Protein AF-0000000074543497 (afdb_homodimer)

Organism: Cytophaga hutchinsonii (strain ATCC 33406 / DSM 1761 / CIP 103989 / NBRC 15051 / NCIMB 9469 / D465) (NCBI:txid269798)

Secondary structure (DSSP, 8-state):
--SHHHHHHHHHHHTT--HHHHHHHHT--HHHHHHHHSTT-PPPPHHHHHHHHHH-TTB-HHHHHHS-S-SB----S---------------HHHHHHHHHHHHHHHHHHHHHHHHHHHHTT-/--SHHHHHHHHHHHTT--HHHHHHHHT--HHHHHHHHSTT-PPPPHHHHHHHHHH-TTB-HHHHHHS-S-SB----S---------------HHHHHHHHHHHHHHHHHHHHHHHHHHHHHH-

Solvent-accessible surface area (backbone atoms only — not comparable to full-atom values): 13869 Å² total; per-residue (Å²): 108,92,43,56,41,49,46,51,42,48,52,35,52,73,67,72,43,52,52,55,59,49,16,56,73,55,69,45,61,43,66,58,44,36,26,25,60,34,89,78,55,43,81,61,50,51,66,57,55,28,33,48,42,66,70,38,70,45,46,21,41,47,16,59,56,65,56,48,78,56,65,53,47,79,64,73,72,75,63,73,80,72,73,66,74,70,74,74,74,66,78,49,71,61,57,54,49,48,48,50,50,46,52,52,47,49,51,49,49,53,52,49,49,52,51,48,55,58,52,57,67,70,100,108,93,43,58,42,51,46,52,44,47,51,35,53,75,68,71,43,50,52,53,61,48,16,58,74,54,70,44,62,43,65,57,43,37,27,24,61,34,89,76,53,42,78,60,49,50,67,57,54,29,34,48,43,67,70,38,70,46,45,22,40,47,17,59,58,66,55,48,79,56,65,53,46,79,62,74,72,75,64,73,80,72,74,66,74,70,74,75,74,66,78,50,70,62,57,54,50,48,48,48,49,47,50,51,49,49,52,49,49,53,52,49,48,53,53,48,56,57,53,58,67,73,100

Structure (mmCIF, N/CA/C/O backbone):
data_AF-0000000074543497-model_v1
#
loop_
_entity.id
_entity.type
_entity.pdbx_description
1 polymer 'HTH cro/C1-type domain-containing protein'
#
loop_
_atom_site.group_PDB
_atom_site.id
_atom_site.type_symbol
_atom_site.label_atom_id
_atom_site.label_alt_id
_atom_site.label_comp_id
_atom_site.label_asym_id
_atom_site.label_entity_id
_atom_site.label_seq_id
_atom_site.pdbx_PDB_ins_code
_atom_site.Cartn_x
_atom_site.Cartn_y
_atom_site.Cartn_z
_atom_site.occupancy
_atom_site.B_iso_or_equiv
_atom_site.auth_seq_id
_atom_site.auth_comp_id
_atom_site.auth_asym_id
_atom_site.auth_atom_id
_atom_site.pdbx_PDB_model_num
ATOM 1 N N . MET A 1 1 ? -5.434 13.617 -8.906 1 72.44 1 MET A N 1
ATOM 2 C CA . MET A 1 1 ? -4.27 13.156 -8.156 1 72.44 1 MET A CA 1
ATOM 3 C C . MET A 1 1 ? -3.66 11.922 -8.805 1 72.44 1 MET A C 1
ATOM 5 O O . MET A 1 1 ? -4.191 10.812 -8.672 1 72.44 1 MET A O 1
ATOM 9 N N . LYS A 1 2 ? -2.541 12.227 -9.531 1 88 2 LYS A N 1
ATOM 10 C CA . LYS A 1 2 ? -2.006 11.172 -10.391 1 88 2 LYS A CA 1
ATOM 11 C C . LYS A 1 2 ? -1.094 10.234 -9.602 1 88 2 LYS A C 1
ATOM 13 O O . LYS A 1 2 ? -1.086 9.023 -9.844 1 88 2 LYS A O 1
ATOM 18 N N . SER A 1 3 ? -0.441 10.844 -8.578 1 96.94 3 SER A N 1
ATOM 19 C CA . SER A 1 3 ? 0.524 10.008 -7.867 1 96.94 3 SER A CA 1
ATOM 20 C C . SER A 1 3 ? 0.082 9.758 -6.43 1 96.94 3 SER A C 1
ATOM 22 O O . SER A 1 3 ? -0.729 10.508 -5.883 1 96.94 3 SER A O 1
ATOM 24 N N . VAL A 1 4 ? 0.632 8.734 -5.863 1 98.5 4 VAL A N 1
ATOM 25 C CA . VAL A 1 4 ? 0.334 8.445 -4.465 1 98.5 4 VAL A CA 1
ATOM 26 C C . VAL A 1 4 ? 0.832 9.586 -3.58 1 98.5 4 VAL A C 1
ATOM 28 O O . VAL A 1 4 ? 0.212 9.898 -2.562 1 98.5 4 VAL A O 1
ATOM 31 N N . ASN A 1 5 ? 1.938 10.211 -3.916 1 98.44 5 ASN A N 1
ATOM 32 C CA . ASN A 1 5 ? 2.445 11.359 -3.172 1 98.44 5 ASN A CA 1
ATOM 33 C C . ASN A 1 5 ? 1.422 12.492 -3.117 1 98.44 5 ASN A C 1
ATOM 35 O O . ASN A 1 5 ? 1.191 13.078 -2.057 1 98.44 5 ASN A O 1
ATOM 39 N N . GLU A 1 6 ? 0.838 12.734 -4.246 1 97.94 6 GLU A N 1
ATOM 40 C CA . GLU A 1 6 ? -0.182 13.773 -4.32 1 97.94 6 GLU A CA 1
ATOM 41 C C . GLU A 1 6 ? -1.404 13.414 -3.484 1 97.94 6 GLU A C 1
ATOM 43 O O . GLU A 1 6 ? -2.018 14.281 -2.859 1 97.94 6 GLU A O 1
ATOM 48 N N . ARG A 1 7 ? -1.783 12.125 -3.484 1 98.5 7 ARG A N 1
ATOM 49 C CA . ARG A 1 7 ? -2.949 11.688 -2.723 1 98.5 7 ARG A CA 1
ATOM 50 C C . ARG A 1 7 ? -2.699 11.805 -1.224 1 98.5 7 ARG A C 1
ATOM 52 O O . ARG A 1 7 ? -3.598 12.18 -0.468 1 98.5 7 ARG A O 1
ATOM 59 N N . ILE A 1 8 ? -1.451 11.539 -0.822 1 98.69 8 ILE A N 1
ATOM 60 C CA . ILE A 1 8 ? -1.104 11.68 0.589 1 98.69 8 ILE A CA 1
ATOM 61 C C . ILE A 1 8 ? -1.091 13.156 0.976 1 98.69 8 ILE A C 1
ATOM 63 O O . ILE A 1 8 ? -1.593 13.531 2.037 1 98.69 8 ILE A O 1
ATOM 67 N N . LYS A 1 9 ? -0.567 13.945 0.114 1 98.25 9 LYS A N 1
ATOM 68 C CA . LYS A 1 9 ? -0.577 15.383 0.372 1 98.25 9 LYS A CA 1
ATOM 69 C C . LYS A 1 9 ? -2.004 15.906 0.49 1 98.25 9 LYS A C 1
ATOM 71 O O . LYS A 1 9 ? -2.305 16.703 1.381 1 98.25 9 LYS A O 1
ATOM 76 N N . PHE A 1 10 ? -2.828 15.453 -0.391 1 98.06 10 PHE A N 1
ATOM 77 C CA . PHE A 1 10 ? -4.238 15.82 -0.38 1 98.06 10 PHE A CA 1
ATOM 78 C C . PHE A 1 10 ? -4.887 15.453 0.949 1 98.06 10 PHE A C 1
ATOM 80 O O . PHE A 1 10 ? -5.605 16.266 1.542 1 98.06 10 PHE A O 1
ATOM 87 N N . LEU A 1 11 ? -4.676 14.25 1.414 1 97.81 11 LEU A N 1
ATOM 88 C CA . LEU A 1 11 ? -5.219 13.766 2.682 1 97.81 11 LEU A CA 1
A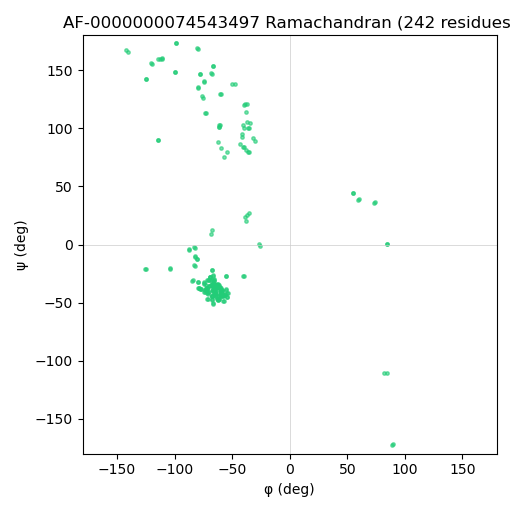TOM 89 C C . LEU A 1 11 ? -4.793 14.672 3.832 1 97.81 11 LEU A C 1
ATOM 91 O O . LEU A 1 11 ? -5.609 15.031 4.684 1 97.81 11 LEU A O 1
ATOM 95 N N . ILE A 1 12 ? -3.551 15.062 3.83 1 98.38 12 ILE A N 1
ATOM 96 C CA . ILE A 1 12 ? -2.99 15.891 4.887 1 98.38 12 ILE A CA 1
ATOM 97 C C . ILE A 1 12 ? -3.684 17.25 4.895 1 98.38 12 ILE A C 1
ATOM 99 O O . ILE A 1 12 ? -4.086 17.75 5.953 1 98.38 12 ILE A O 1
ATOM 103 N N . GLU A 1 13 ? -3.83 17.766 3.73 1 97.62 13 GLU A N 1
ATOM 104 C CA . GLU A 1 13 ? -4.484 19.062 3.588 1 97.62 13 GLU A CA 1
ATOM 105 C C . GLU A 1 13 ? -5.953 18.984 3.998 1 97.62 13 GLU A C 1
ATOM 107 O O . GLU A 1 13 ? -6.457 19.875 4.68 1 97.62 13 GLU A O 1
ATOM 112 N N . GLU A 1 14 ? -6.609 17.938 3.609 1 96.19 14 GLU A N 1
ATOM 113 C CA . GLU A 1 14 ? -8.016 17.734 3.939 1 96.19 14 GLU A CA 1
ATOM 114 C C . GLU A 1 14 ? -8.219 17.625 5.445 1 96.19 14 GLU A C 1
ATOM 116 O O . GLU A 1 14 ? -9.258 18.047 5.973 1 96.19 14 GLU A O 1
ATOM 121 N N . LEU A 1 15 ? -7.258 17.062 6.055 1 96.31 15 LEU A N 1
ATOM 122 C CA . LEU A 1 15 ? -7.32 16.875 7.5 1 96.31 15 LEU A CA 1
ATOM 123 C C . LEU A 1 15 ? -6.875 18.125 8.234 1 96.31 15 LEU A C 1
ATOM 125 O O . LEU A 1 15 ? -6.867 18.172 9.469 1 96.31 15 LEU A O 1
ATOM 129 N N . ASN A 1 16 ? -6.473 19.125 7.484 1 97.44 16 ASN A N 1
ATOM 130 C CA . ASN A 1 16 ? -5.988 20.406 8.016 1 97.44 16 ASN A CA 1
ATOM 131 C C . ASN A 1 16 ? -4.766 20.203 8.906 1 97.44 16 ASN A C 1
ATOM 133 O O . ASN A 1 16 ? -4.684 20.797 9.984 1 97.44 16 ASN A O 1
ATOM 137 N N . LEU A 1 17 ? -3.912 19.328 8.539 1 98 17 LEU A N 1
ATOM 138 C CA . LEU A 1 17 ? -2.656 19.047 9.219 1 98 17 LEU A CA 1
ATOM 139 C C . LEU A 1 17 ? -1.464 19.5 8.383 1 98 17 LEU A C 1
ATOM 141 O O . LEU A 1 17 ? -1.61 19.766 7.188 1 98 17 LEU A O 1
ATOM 145 N N . ASN A 1 18 ? -0.421 19.656 9.047 1 97.31 18 ASN A N 1
ATOM 146 C CA . ASN A 1 18 ? 0.846 19.734 8.328 1 97.31 18 ASN A CA 1
ATOM 147 C C . ASN A 1 18 ? 1.588 18.406 8.344 1 97.31 18 ASN A C 1
ATOM 149 O O . ASN A 1 18 ? 1.148 17.453 8.992 1 97.31 18 ASN A O 1
ATOM 153 N N . SER A 1 19 ? 2.686 18.328 7.613 1 97.69 19 SER A N 1
ATOM 154 C CA . SER A 1 19 ? 3.416 17.078 7.457 1 97.69 19 SER A CA 1
ATOM 155 C C . SER A 1 19 ? 3.879 16.531 8.805 1 97.69 19 SER A C 1
ATOM 157 O O . SER A 1 19 ? 3.816 15.32 9.047 1 97.69 19 SER A O 1
ATOM 159 N N . ARG A 1 20 ? 4.305 17.391 9.656 1 97.88 20 ARG A N 1
ATOM 160 C CA . ARG A 1 20 ? 4.801 16.984 10.961 1 97.88 20 ARG A CA 1
ATOM 161 C C . ARG A 1 20 ? 3.678 16.406 11.82 1 97.88 20 ARG A C 1
ATOM 163 O O . ARG A 1 20 ? 3.826 15.328 12.398 1 97.88 20 ARG A O 1
ATOM 170 N N . ALA A 1 21 ? 2.576 17.109 11.93 1 98.56 21 ALA A N 1
ATOM 171 C CA . ALA A 1 21 ? 1.428 16.656 12.711 1 98.56 21 ALA A CA 1
ATOM 172 C C . ALA A 1 21 ? 0.901 15.328 12.18 1 98.56 21 ALA A C 1
ATOM 174 O O . ALA A 1 21 ? 0.564 14.438 12.961 1 98.56 21 ALA A O 1
ATOM 175 N N . PHE A 1 22 ? 0.843 15.18 10.906 1 98.75 22 PHE A N 1
ATOM 176 C CA . PHE A 1 22 ? 0.405 13.953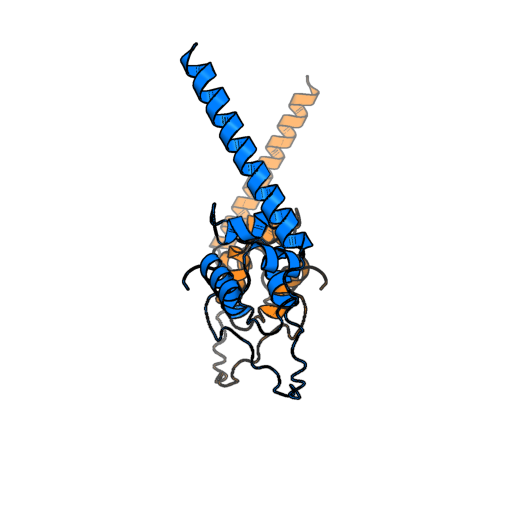 10.258 1 98.75 22 PHE A CA 1
ATOM 177 C C . PHE A 1 22 ? 1.322 12.789 10.625 1 98.75 22 PHE A C 1
ATOM 179 O O . PHE A 1 22 ? 0.851 11.703 10.961 1 98.75 22 PHE A O 1
ATOM 186 N N . SER A 1 23 ? 2.592 13.016 10.555 1 98.75 23 SER A N 1
ATOM 187 C CA . SER A 1 23 ? 3.576 12 10.891 1 98.75 23 SER A CA 1
ATOM 188 C C . SER A 1 23 ? 3.418 11.531 12.336 1 98.75 23 SER A C 1
ATOM 190 O O . SER A 1 23 ? 3.52 10.336 12.617 1 98.75 23 SER A O 1
ATOM 192 N N . LEU A 1 24 ? 3.152 12.469 13.203 1 98.31 24 LEU A N 1
ATOM 193 C CA . LEU A 1 24 ? 2.986 12.148 14.617 1 98.31 24 LEU A CA 1
ATOM 194 C C . LEU A 1 24 ? 1.742 11.297 14.836 1 98.31 24 LEU A C 1
ATOM 196 O O . LEU A 1 24 ? 1.766 10.352 15.625 1 98.31 24 LEU A O 1
ATOM 200 N N . LYS A 1 25 ? 0.728 11.609 14.141 1 98.31 25 LYS A N 1
ATOM 201 C CA . LYS A 1 25 ? -0.495 10.812 14.227 1 98.31 25 LYS A CA 1
ATOM 202 C C . LYS A 1 25 ? -0.253 9.375 13.773 1 98.31 25 LYS A C 1
ATOM 204 O O . LYS A 1 25 ? -0.846 8.438 14.312 1 98.31 25 LYS A O 1
ATOM 209 N N . LEU A 1 26 ? 0.619 9.234 12.797 1 98.56 26 LEU A N 1
ATOM 210 C CA . LEU A 1 26 ? 0.908 7.918 12.234 1 98.56 26 LEU A CA 1
ATOM 211 C C . LEU A 1 26 ? 1.938 7.184 13.086 1 98.56 26 LEU A C 1
ATOM 213 O O . LEU A 1 26 ? 2.113 5.969 12.953 1 98.56 26 LEU A O 1
ATOM 217 N N . GLY A 1 27 ? 2.625 7.93 13.891 1 98.56 27 GLY A N 1
ATOM 218 C CA . GLY A 1 27 ? 3.74 7.352 14.625 1 98.56 27 GLY A CA 1
ATOM 219 C C . GLY A 1 27 ? 4.953 7.086 13.75 1 98.56 27 GLY A C 1
ATOM 220 O O . GLY A 1 27 ? 5.633 6.074 13.922 1 98.56 27 GLY A O 1
ATOM 221 N N . VAL A 1 28 ? 5.16 7.961 12.812 1 98.12 28 VAL A N 1
ATOM 222 C CA . VAL A 1 28 ? 6.289 7.828 11.898 1 98.12 28 VAL A CA 1
ATOM 223 C C . VAL A 1 28 ? 7.199 9.047 12.016 1 98.12 28 VAL A C 1
ATOM 225 O O . VAL A 1 28 ? 6.75 10.133 12.398 1 98.12 28 VAL A O 1
ATOM 228 N N . ASP A 1 29 ? 8.438 8.852 11.664 1 98 29 ASP A N 1
ATOM 229 C CA . ASP A 1 29 ? 9.406 9.945 11.672 1 98 29 ASP A CA 1
ATOM 230 C C . ASP A 1 29 ? 8.961 11.07 10.734 1 98 29 ASP A C 1
ATOM 232 O O . ASP A 1 29 ? 8.625 10.82 9.578 1 98 29 ASP A O 1
ATOM 236 N N . PRO A 1 30 ? 8.953 12.305 11.266 1 97.25 30 PRO A N 1
ATOM 237 C CA . PRO A 1 30 ? 8.484 13.438 10.461 1 97.25 30 PRO A CA 1
ATOM 238 C C . PRO A 1 30 ? 9.234 13.562 9.133 1 97.25 30 PRO A C 1
ATOM 240 O O . PRO A 1 30 ? 8.664 14.016 8.141 1 97.25 30 PRO A O 1
ATOM 243 N N . THR A 1 31 ? 10.461 13.094 9.07 1 97.38 31 THR A N 1
ATOM 244 C CA . THR A 1 31 ? 11.25 13.219 7.852 1 97.38 31 THR A CA 1
ATOM 245 C C . THR A 1 31 ? 10.688 12.32 6.754 1 97.38 31 THR A C 1
ATOM 247 O O . THR A 1 31 ? 10.797 12.641 5.566 1 97.38 31 THR A O 1
ATOM 250 N N . ILE A 1 32 ? 10.07 11.266 7.121 1 97.94 32 ILE A N 1
ATOM 251 C CA . ILE A 1 32 ? 9.531 10.297 6.172 1 97.94 32 ILE A CA 1
ATOM 252 C C . ILE A 1 32 ? 8.375 10.922 5.398 1 97.94 32 ILE A C 1
ATOM 254 O O . ILE A 1 32 ? 8.367 10.898 4.164 1 97.94 32 ILE A O 1
ATOM 258 N N . ILE A 1 33 ? 7.441 11.586 6.109 1 98.5 33 ILE A N 1
ATOM 259 C CA . ILE A 1 33 ? 6.281 12.18 5.461 1 98.5 33 ILE A CA 1
ATOM 260 C C . ILE A 1 33 ? 6.711 13.406 4.656 1 98.5 33 ILE A C 1
ATOM 262 O O . ILE A 1 33 ? 6.23 13.625 3.541 1 98.5 33 ILE A O 1
ATOM 266 N N . HIS A 1 34 ? 7.578 14.156 5.258 1 97.94 34 HIS A N 1
ATOM 267 C CA . HIS A 1 34 ? 8.094 15.305 4.52 1 97.94 34 HIS A CA 1
ATOM 268 C C . HIS A 1 34 ? 8.68 14.883 3.18 1 97.94 34 HIS A C 1
ATOM 270 O O . HIS A 1 34 ? 8.383 15.492 2.148 1 97.94 34 HIS A O 1
ATOM 276 N N . ASN A 1 35 ? 9.484 13.789 3.162 1 98.06 35 ASN A N 1
ATOM 277 C CA . ASN A 1 35 ? 10.109 13.289 1.939 1 98.06 35 ASN A CA 1
ATOM 278 C C . ASN A 1 35 ? 9.07 12.766 0.951 1 98.06 35 ASN A C 1
ATOM 280 O O . ASN A 1 35 ? 9.258 12.875 -0.263 1 98.06 35 ASN A O 1
ATOM 284 N N . ILE A 1 36 ? 8.008 12.281 1.403 1 98.31 36 ILE A N 1
ATOM 285 C CA . ILE A 1 36 ? 6.957 11.719 0.563 1 98.31 36 ILE A CA 1
ATOM 286 C C . ILE A 1 36 ? 6.184 12.844 -0.12 1 98.31 36 ILE A C 1
ATOM 288 O O . ILE A 1 36 ? 5.879 12.758 -1.312 1 98.31 36 ILE A O 1
ATOM 292 N N . ILE A 1 37 ? 5.922 13.906 0.65 1 97.69 37 ILE A N 1
ATOM 293 C CA . ILE A 1 37 ? 4.973 14.875 0.114 1 97.69 37 ILE A CA 1
ATOM 294 C C . ILE A 1 37 ? 5.723 16.109 -0.398 1 97.69 37 ILE A C 1
ATOM 296 O O . ILE A 1 37 ? 5.152 16.938 -1.107 1 97.69 37 ILE A O 1
ATOM 300 N N . SER A 1 38 ? 6.875 16.062 0.223 1 92 38 SER A N 1
ATOM 301 C CA . SER A 1 38 ? 7.746 17.188 -0.135 1 92 38 SER A CA 1
ATOM 302 C C . SER A 1 38 ? 9.195 16.734 -0.268 1 92 38 SER A C 1
ATOM 304 O O . SER A 1 38 ? 9.523 15.578 0.022 1 92 38 SER A O 1
ATOM 306 N N . GLY A 1 39 ? 10.039 17.359 -0.771 1 86.38 39 GLY A N 1
ATOM 307 C CA . GLY A 1 39 ? 11.453 17.031 -0.871 1 86.38 39 GLY A CA 1
ATOM 308 C C . GLY A 1 39 ? 11.773 16.141 -2.053 1 86.38 39 GLY A C 1
ATOM 309 O O . GLY A 1 39 ? 11.578 16.531 -3.205 1 86.38 39 GLY A O 1
ATOM 310 N N . ARG A 1 40 ? 12.156 14.812 -1.634 1 90.81 40 ARG A N 1
ATOM 311 C CA . ARG A 1 40 ? 12.625 13.844 -2.621 1 90.81 40 ARG A CA 1
ATOM 312 C C . ARG A 1 40 ? 11.445 13.203 -3.348 1 90.81 40 ARG A C 1
ATOM 314 O O . ARG A 1 40 ? 11.633 12.539 -4.371 1 90.81 40 ARG A O 1
ATOM 321 N N . MET A 1 41 ? 10.305 13.406 -2.844 1 93.38 41 MET A N 1
ATOM 322 C CA . MET A 1 41 ? 9.102 12.797 -3.41 1 93.38 41 MET A CA 1
ATOM 323 C C . MET A 1 41 ? 9.25 11.281 -3.498 1 93.38 41 MET A C 1
ATOM 325 O O . MET A 1 41 ? 8.992 10.688 -4.547 1 93.38 41 MET A O 1
ATOM 329 N N . SER A 1 42 ? 9.789 10.742 -2.359 1 96.75 42 SER A N 1
ATOM 330 C CA . SER A 1 42 ? 9.984 9.297 -2.289 1 96.75 42 SER A CA 1
ATOM 331 C C . SER A 1 42 ? 8.648 8.562 -2.275 1 96.75 42 SER A C 1
ATOM 333 O O . SER A 1 42 ? 7.637 9.117 -1.838 1 96.75 42 SER A O 1
ATOM 335 N N . MET A 1 43 ? 8.719 7.418 -2.725 1 97.75 43 MET A N 1
ATOM 336 C CA . MET A 1 43 ? 7.531 6.57 -2.646 1 97.75 43 MET A CA 1
ATOM 337 C C . MET A 1 43 ? 7.305 6.086 -1.218 1 97.75 43 MET A C 1
ATOM 339 O O . MET A 1 43 ? 8.258 5.75 -0.512 1 97.75 43 MET A O 1
ATOM 343 N N . PRO A 1 44 ? 6.055 6.047 -0.798 1 98.62 44 PRO A N 1
ATOM 344 C CA . PRO A 1 44 ? 5.801 5.527 0.547 1 98.62 44 PRO A CA 1
ATOM 345 C C . PRO A 1 44 ? 6.074 4.031 0.664 1 98.62 44 PRO A C 1
ATOM 347 O O . PRO A 1 44 ? 5.824 3.277 -0.28 1 98.62 44 PRO A O 1
ATOM 350 N N . SER A 1 45 ? 6.527 3.658 1.861 1 98.44 45 SER A N 1
ATOM 351 C CA . SER A 1 45 ? 6.707 2.244 2.174 1 98.44 45 SER A CA 1
ATOM 352 C C . SER A 1 45 ? 5.383 1.587 2.549 1 98.44 45 SER A C 1
ATOM 354 O O . SER A 1 45 ? 4.383 2.273 2.766 1 98.44 45 SER A O 1
ATOM 356 N N . TYR A 1 46 ? 5.395 0.283 2.625 1 98.62 46 TYR A N 1
ATOM 357 C CA . TYR A 1 46 ? 4.234 -0.476 3.088 1 98.62 46 TYR A CA 1
ATOM 358 C C . TYR A 1 46 ? 3.77 0.018 4.453 1 98.62 46 TYR A C 1
ATOM 360 O O . TYR A 1 46 ? 2.572 0.211 4.672 1 98.62 46 TYR A O 1
ATOM 368 N N . VAL A 1 47 ? 4.727 0.293 5.324 1 98.44 47 VAL A N 1
ATOM 369 C CA . VAL A 1 47 ? 4.418 0.639 6.707 1 98.44 47 VAL A CA 1
ATOM 370 C C . VAL A 1 47 ? 3.65 1.958 6.75 1 98.44 47 VAL A C 1
ATOM 372 O O . VAL A 1 47 ? 2.666 2.088 7.48 1 98.44 47 VAL A O 1
ATOM 375 N N . VAL A 1 48 ? 4.039 2.893 5.965 1 98.75 48 VAL A N 1
ATOM 376 C CA . VAL A 1 48 ? 3.371 4.191 5.934 1 98.75 48 VAL A CA 1
ATOM 377 C C . VAL A 1 48 ? 1.94 4.02 5.43 1 98.75 48 VAL A C 1
ATOM 379 O O . VAL A 1 48 ? 1.001 4.566 6.016 1 98.75 48 VAL A O 1
ATOM 382 N N . LEU A 1 49 ? 1.753 3.176 4.41 1 98.88 49 LEU A N 1
ATOM 383 C CA . LEU A 1 49 ? 0.44 2.949 3.818 1 98.88 49 LEU A CA 1
ATOM 384 C C . LEU A 1 49 ? -0.487 2.244 4.801 1 98.88 49 LEU A C 1
ATOM 386 O O . LEU A 1 49 ? -1.648 2.629 4.953 1 98.88 49 LEU A O 1
ATOM 390 N N . GLU A 1 50 ? 0.083 1.251 5.441 1 98.75 50 GLU A N 1
ATOM 391 C CA . GLU A 1 50 ? -0.681 0.518 6.449 1 98.75 50 GLU A CA 1
ATOM 392 C C . GLU A 1 50 ? -1.137 1.439 7.574 1 98.75 50 GLU A C 1
ATOM 394 O O . GLU A 1 50 ? -2.305 1.415 7.973 1 98.75 50 GLU A O 1
ATOM 399 N N . LYS A 1 51 ? -0.259 2.283 8.047 1 98.81 51 LYS A N 1
ATOM 400 C CA . LYS A 1 51 ? -0.565 3.164 9.172 1 98.81 51 LYS A CA 1
ATOM 401 C C . LYS A 1 51 ? -1.604 4.211 8.781 1 98.81 51 LYS A C 1
ATOM 403 O O . LYS A 1 51 ? -2.451 4.586 9.594 1 98.81 51 LYS A O 1
ATOM 408 N N . ILE A 1 52 ? -1.538 4.66 7.551 1 98.81 52 ILE A N 1
ATOM 409 C CA . ILE A 1 52 ? -2.531 5.629 7.094 1 98.81 52 ILE A CA 1
ATOM 410 C C . ILE A 1 52 ? -3.924 5.008 7.152 1 98.81 52 ILE A C 1
ATOM 412 O O . ILE A 1 52 ? -4.848 5.594 7.719 1 98.81 52 ILE A O 1
ATOM 416 N N . VAL A 1 53 ? -4.066 3.846 6.656 1 98.56 53 VAL A N 1
ATOM 417 C CA . VAL A 1 53 ? -5.363 3.193 6.539 1 98.56 53 VAL A CA 1
ATOM 418 C C . VAL A 1 53 ? -5.859 2.777 7.922 1 98.56 53 VAL A C 1
ATOM 420 O O . VAL A 1 53 ? -7.059 2.832 8.203 1 98.56 53 VAL A O 1
ATOM 423 N N . LEU A 1 54 ? -4.914 2.475 8.781 1 98.25 54 LEU A N 1
ATOM 424 C CA . LEU A 1 54 ? -5.285 2.078 10.133 1 98.25 54 LEU A CA 1
ATOM 425 C C . LEU A 1 54 ? -5.68 3.293 10.969 1 98.25 54 LEU A C 1
ATOM 427 O O . LEU A 1 54 ? -6.586 3.213 11.805 1 98.25 54 LEU A O 1
ATOM 431 N N . THR A 1 55 ? -4.973 4.387 10.781 1 98.25 55 THR A N 1
ATOM 432 C CA . THR A 1 55 ? -5.172 5.578 11.602 1 98.25 55 THR A CA 1
ATOM 433 C C . THR A 1 55 ? -6.41 6.344 11.141 1 98.25 55 THR A C 1
ATOM 435 O O . THR A 1 55 ? -7.156 6.875 11.969 1 98.25 55 THR A O 1
ATOM 438 N N . PHE A 1 56 ? -6.605 6.371 9.852 1 97.44 56 PHE A N 1
ATOM 439 C CA . PHE A 1 56 ? -7.746 7.066 9.266 1 97.44 56 PHE A CA 1
ATOM 440 C C . PHE A 1 56 ? -8.695 6.074 8.602 1 97.44 56 PHE A C 1
ATOM 442 O O . PHE A 1 56 ? -8.633 5.867 7.387 1 97.44 56 PHE A O 1
ATOM 449 N N . ASP A 1 57 ? -9.602 5.605 9.344 1 93.12 57 ASP A N 1
ATOM 450 C CA . ASP A 1 57 ? -10.422 4.449 8.992 1 93.12 57 ASP A CA 1
ATOM 451 C C . ASP A 1 57 ? -11.344 4.766 7.816 1 93.12 57 ASP A C 1
ATOM 453 O O . ASP A 1 57 ? -11.773 3.863 7.094 1 93.12 57 ASP A O 1
ATOM 457 N N . ASN A 1 58 ? -11.586 6.023 7.633 1 95.62 58 ASN A N 1
ATOM 458 C CA . ASN A 1 58 ? -12.508 6.402 6.57 1 95.62 58 ASN A CA 1
ATOM 459 C C . ASN A 1 58 ? -11.789 6.57 5.234 1 95.62 58 ASN A C 1
ATOM 461 O O . ASN A 1 58 ? -12.43 6.758 4.199 1 95.62 58 ASN A O 1
ATOM 465 N N . VAL A 1 59 ? -10.516 6.434 5.273 1 97.94 59 VAL A N 1
ATOM 466 C CA . VAL A 1 59 ? -9.766 6.539 4.027 1 97.94 59 VAL A CA 1
ATOM 467 C C . VAL A 1 59 ? -9.938 5.262 3.209 1 97.94 59 VAL A C 1
ATOM 469 O O . VAL A 1 59 ? -9.734 4.156 3.721 1 97.94 59 VAL A O 1
ATOM 472 N N . ASN A 1 60 ? -10.328 5.461 1.992 1 97.81 60 ASN A N 1
ATOM 473 C CA . ASN A 1 60 ? -10.461 4.348 1.06 1 97.81 60 ASN A CA 1
ATOM 474 C C . ASN A 1 60 ? -9.094 3.842 0.595 1 97.81 60 ASN A C 1
ATOM 476 O O . ASN A 1 60 ? -8.391 4.531 -0.141 1 97.81 60 ASN A O 1
ATOM 480 N N . ALA A 1 61 ? -8.789 2.637 0.993 1 98.5 61 ALA A N 1
ATOM 481 C CA . ALA A 1 61 ? -7.473 2.068 0.697 1 98.5 61 ALA A CA 1
ATOM 482 C C . ALA A 1 61 ? -7.277 1.899 -0.807 1 98.5 61 ALA A C 1
ATOM 484 O O . ALA A 1 61 ? -6.164 2.068 -1.316 1 98.5 61 ALA A O 1
ATOM 485 N N . LYS A 1 62 ? -8.305 1.553 -1.52 1 98.12 62 LYS A N 1
ATOM 486 C CA . LYS A 1 62 ? -8.203 1.414 -2.971 1 98.12 62 LYS A CA 1
ATOM 487 C C . LYS A 1 62 ? -7.867 2.748 -3.629 1 98.12 62 LYS A C 1
ATOM 489 O O . LYS A 1 62 ? -6.992 2.812 -4.496 1 98.12 62 LYS A O 1
ATOM 494 N N . TRP A 1 63 ? -8.562 3.779 -3.242 1 98.31 63 TRP A N 1
ATOM 495 C CA . TRP A 1 63 ? -8.258 5.113 -3.748 1 98.31 63 TRP A CA 1
ATOM 496 C C . TRP A 1 63 ? -6.812 5.496 -3.426 1 98.31 63 TRP A C 1
ATOM 498 O O . TRP A 1 63 ? -6.094 6.004 -4.285 1 98.31 63 TRP A O 1
ATOM 508 N N . LEU A 1 64 ? -6.41 5.195 -2.184 1 98.75 64 LEU A N 1
ATOM 509 C CA . LEU A 1 64 ? -5.062 5.547 -1.755 1 98.75 64 LEU A CA 1
ATOM 510 C C . LEU A 1 64 ? -4.016 4.879 -2.643 1 98.75 64 LEU A C 1
ATOM 512 O O . LEU A 1 64 ? -3.074 5.527 -3.096 1 98.75 64 LEU A O 1
ATOM 516 N N . LEU A 1 65 ? -4.25 3.639 -2.947 1 98.75 65 LEU A N 1
ATOM 517 C CA . LEU A 1 65 ? -3.264 2.859 -3.684 1 98.75 65 LEU A CA 1
ATOM 518 C C . LEU A 1 65 ? -3.328 3.17 -5.176 1 98.75 65 LEU A C 1
ATOM 520 O O . LEU A 1 65 ? -2.303 3.174 -5.859 1 98.75 65 LEU A O 1
ATOM 524 N N . THR A 1 66 ? -4.551 3.5 -5.691 1 98.38 66 THR A N 1
ATOM 525 C CA . THR A 1 66 ? -4.684 3.43 -7.141 1 98.38 66 THR A CA 1
ATOM 526 C C . THR A 1 66 ? -5.188 4.754 -7.703 1 98.38 66 THR A C 1
ATOM 528 O O . THR A 1 66 ? -5.102 4.996 -8.906 1 98.38 66 THR A O 1
ATOM 531 N N . GLY A 1 67 ? -5.812 5.523 -6.816 1 98.19 67 GLY A N 1
ATOM 532 C CA . GLY A 1 67 ? -6.461 6.742 -7.273 1 98.19 67 GLY A CA 1
ATOM 533 C C . GLY A 1 67 ? -7.863 6.508 -7.805 1 98.19 67 GLY A C 1
ATOM 534 O O . GLY A 1 67 ? -8.547 7.453 -8.211 1 98.19 67 GLY A O 1
ATOM 535 N N . LYS A 1 68 ? -8.305 5.262 -7.777 1 96.62 68 LYS A N 1
ATOM 536 C CA . LYS A 1 68 ? -9.633 4.922 -8.266 1 96.62 68 LYS A CA 1
ATOM 537 C C . LYS A 1 68 ? -10.625 4.789 -7.113 1 96.62 68 LYS A C 1
ATOM 539 O O . LYS A 1 68 ? -10.258 4.359 -6.02 1 96.62 68 LYS A O 1
ATOM 544 N N . GLY A 1 69 ? -11.914 5.129 -7.395 1 94.31 69 GLY A N 1
ATOM 545 C CA . GLY A 1 69 ? -12.945 5.023 -6.379 1 94.31 69 GLY A CA 1
ATOM 546 C C . GLY A 1 69 ? -13.094 6.285 -5.547 1 94.31 69 GLY A C 1
ATOM 547 O O . GLY A 1 69 ? -12.477 7.309 -5.844 1 94.31 69 GLY A O 1
ATOM 548 N N . GLU A 1 70 ? -13.922 6.191 -4.488 1 96 70 GLU A N 1
ATOM 549 C CA . GLU A 1 70 ? -14.141 7.328 -3.596 1 96 70 GLU A CA 1
ATOM 550 C C . GLU A 1 70 ? -12.977 7.5 -2.625 1 96 70 GLU A C 1
ATOM 552 O O . GLU A 1 70 ? -12.391 6.516 -2.17 1 96 70 GLU A O 1
ATOM 557 N N . LYS A 1 71 ? -12.727 8.664 -2.318 1 97 71 LYS A N 1
ATOM 558 C CA . LYS A 1 71 ? -11.609 8.984 -1.436 1 97 71 LYS A CA 1
ATOM 559 C C . LYS A 1 71 ? -11.844 8.43 -0.032 1 97 71 LYS A C 1
ATOM 561 O O . LYS A 1 71 ? -10.906 7.98 0.628 1 97 71 LYS A O 1
ATOM 566 N N . TYR A 1 72 ? -13.188 8.461 0.335 1 96.31 72 TYR A N 1
ATOM 567 C CA . TYR A 1 72 ? -13.531 8.055 1.69 1 96.31 72 TYR A CA 1
ATOM 568 C C . TYR A 1 72 ? -14.578 6.945 1.671 1 96.31 72 TYR A C 1
ATOM 570 O O . TYR A 1 72 ? -15.43 6.898 0.775 1 96.31 72 TYR A O 1
ATOM 578 N N . THR A 1 73 ? -14.445 6.035 2.568 1 91.69 73 THR A N 1
ATOM 579 C CA . THR A 1 73 ? -15.461 5 2.717 1 91.69 73 THR A CA 1
ATOM 580 C C . THR A 1 73 ? -16.656 5.527 3.498 1 91.69 73 THR A C 1
ATOM 582 O O . THR A 1 73 ? -16.516 6.43 4.324 1 91.69 73 THR A O 1
ATOM 585 N N . ARG A 1 74 ? -17.844 5.25 3.061 1 72.88 74 ARG A N 1
ATOM 586 C CA . ARG A 1 74 ? -19.062 5.715 3.713 1 72.88 74 ARG A CA 1
ATOM 587 C C . ARG A 1 74 ? -19.156 5.172 5.133 1 72.88 74 ARG A C 1
ATOM 589 O O . ARG A 1 74 ? -18.828 4.008 5.383 1 72.88 74 ARG A O 1
ATOM 596 N N . ALA A 1 75 ? -18.859 6.027 6.074 1 56.62 75 ALA A N 1
ATOM 597 C CA . ALA A 1 75 ? -19.094 5.613 7.457 1 56.62 75 ALA A CA 1
ATOM 598 C C . ALA A 1 75 ? -20.391 4.812 7.578 1 56.62 75 ALA A C 1
ATOM 600 O O . ALA A 1 75 ? -21.344 5.051 6.84 1 56.62 75 ALA A O 1
ATOM 601 N N . ALA A 1 76 ? -20.328 3.621 8.039 1 44.28 76 ALA A N 1
ATOM 602 C CA . ALA A 1 76 ? -21.656 3.262 8.516 1 44.28 76 ALA A CA 1
ATOM 603 C C . ALA A 1 76 ? -22.312 4.422 9.266 1 44.28 76 ALA A C 1
ATOM 605 O O . ALA A 1 76 ? -21.688 5.027 10.141 1 44.28 76 ALA A O 1
ATOM 606 N N . GLU A 1 77 ? -23.078 5.211 8.711 1 39.97 77 GLU A N 1
ATOM 607 C CA . GLU A 1 77 ? -23.812 6.336 9.281 1 39.97 77 GLU A CA 1
ATOM 608 C C . GLU A 1 77 ? -24.078 6.121 10.773 1 39.97 77 GLU A C 1
ATOM 610 O O . GLU A 1 77 ? -24.938 6.781 11.359 1 39.97 77 GLU A O 1
ATOM 615 N N . SER A 1 78 ? -23.672 5.031 11.445 1 38.88 78 SER A N 1
ATOM 616 C CA . SER A 1 78 ? -24.141 5.219 12.812 1 38.88 78 SER A CA 1
ATOM 617 C C . SER A 1 78 ? -23.422 6.375 13.492 1 38.88 78 SER A C 1
ATOM 619 O O . SER A 1 78 ? -22.609 6.156 14.398 1 38.88 78 SER A O 1
ATOM 621 N N . VAL A 1 79 ? -22.781 7.102 12.82 1 37.31 79 VAL A N 1
ATOM 622 C CA . VAL A 1 79 ? -22.156 8.133 13.641 1 37.31 79 VAL A CA 1
ATOM 623 C C . VAL A 1 79 ? -23.234 8.945 14.359 1 37.31 79 VAL A C 1
ATOM 625 O O . VAL A 1 79 ? -24.094 9.539 13.727 1 37.31 79 VAL A O 1
ATOM 628 N N . SER A 1 80 ? -23.781 8.5 15.531 1 35.34 80 SER A N 1
ATOM 629 C CA . SER A 1 80 ? -24.312 9.484 16.469 1 35.34 80 SER A CA 1
ATOM 630 C C . SER A 1 80 ? -23.422 10.719 16.547 1 35.34 80 SER A C 1
ATOM 632 O O . SER A 1 80 ? -22.203 10.617 16.422 1 35.34 80 SER A O 1
ATOM 634 N N . MET A 1 81 ? -23.953 11.906 16.219 1 33.84 81 MET A N 1
ATOM 635 C CA . MET A 1 81 ? -23.531 13.297 16.266 1 33.84 81 MET A CA 1
ATOM 636 C C . MET A 1 81 ? -22.703 13.578 17.516 1 33.84 81 MET A C 1
ATOM 638 O O . MET A 1 81 ? -23.234 13.984 18.547 1 33.84 81 MET A O 1
ATOM 642 N N . VAL A 1 82 ? -22.047 12.625 18.109 1 35.03 82 VAL A N 1
ATOM 643 C CA . VAL A 1 82 ? -21.359 13.195 19.266 1 35.03 82 VAL A CA 1
ATOM 644 C C . VAL A 1 82 ? -20.453 14.328 18.812 1 35.03 82 VAL A C 1
ATOM 646 O O . VAL A 1 82 ? -19.547 14.125 18.016 1 35.03 82 VAL A O 1
ATOM 649 N N . ASN A 1 83 ? -20.969 15.453 18.5 1 34.41 83 ASN A N 1
ATOM 650 C CA . ASN A 1 83 ? -20.328 16.766 18.375 1 34.41 83 ASN A CA 1
ATOM 651 C C . ASN A 1 83 ? -19.266 16.969 19.438 1 34.41 83 ASN A C 1
ATOM 653 O O . ASN A 1 83 ? -19.531 17.578 20.484 1 34.41 83 ASN A O 1
ATOM 657 N N . ASP A 1 84 ? -18.719 15.984 20.062 1 34.34 84 ASP A N 1
ATOM 658 C CA . ASP A 1 84 ? -17.797 16.562 21.031 1 34.34 84 ASP A CA 1
ATOM 659 C C . ASP A 1 84 ? -16.719 17.375 20.359 1 34.34 84 ASP A C 1
ATOM 661 O O . ASP A 1 84 ? -16.094 16.922 19.391 1 34.34 84 ASP A O 1
ATOM 665 N N . PRO A 1 85 ? -16.844 18.688 20.344 1 32.81 85 PRO A N 1
ATOM 666 C CA . PRO A 1 85 ? -15.82 19.625 19.859 1 32.81 85 PRO A CA 1
ATOM 667 C C . PRO A 1 85 ? -14.406 19.188 20.234 1 32.81 85 PRO A C 1
ATOM 669 O O . PRO A 1 85 ? -14.148 18.859 21.391 1 32.81 85 PRO A O 1
ATOM 672 N N . LEU A 1 86 ? -13.859 18.328 19.516 1 35.09 86 LEU A N 1
ATOM 673 C CA . LEU A 1 86 ? -12.453 18.047 19.797 1 35.09 86 LEU A CA 1
ATOM 674 C C . LEU A 1 86 ? -11.727 19.328 20.219 1 35.09 86 LEU A C 1
ATOM 676 O O . LEU A 1 86 ? -11.836 20.359 19.562 1 35.09 86 LEU A O 1
ATOM 680 N N . PRO A 1 87 ? -11.516 19.516 21.531 1 34.22 87 PRO A N 1
ATOM 681 C CA . PRO A 1 87 ? -10.805 20.719 21.984 1 34.22 87 PRO A CA 1
ATOM 682 C C . PRO A 1 87 ? -9.633 21.078 21.078 1 34.22 87 PRO A C 1
ATOM 684 O O . PRO A 1 87 ? -8.93 20.188 20.594 1 34.22 87 PRO A O 1
ATOM 687 N N . VAL A 1 88 ? -9.875 22.016 20.25 1 33.25 88 VAL A N 1
ATOM 688 C CA . VAL A 1 88 ? -8.797 22.672 19.516 1 33.25 88 VAL A CA 1
ATOM 689 C C . VAL A 1 88 ? -7.559 22.766 20.406 1 33.25 88 VAL A C 1
ATOM 691 O O . VAL A 1 88 ? -7.59 23.422 21.453 1 33.25 88 VAL A O 1
ATOM 694 N N . TYR A 1 89 ? -6.832 21.719 20.531 1 32.62 89 TYR A N 1
ATOM 695 C CA . TYR A 1 89 ? -5.566 21.812 21.25 1 32.62 89 TYR A CA 1
ATOM 696 C C . TYR A 1 89 ? -4.836 23.109 20.891 1 32.62 89 TYR A C 1
ATOM 698 O O . TYR A 1 89 ? -4.629 23.406 19.719 1 32.62 89 TYR A O 1
ATOM 706 N N . GLU A 1 90 ? -5.164 24.203 21.547 1 32.81 90 GLU A N 1
ATOM 707 C CA . GLU A 1 90 ? -4.348 25.406 21.594 1 32.81 90 GLU A CA 1
ATOM 708 C C . GLU A 1 90 ? -2.859 25.078 21.578 1 32.81 90 GLU A C 1
ATOM 710 O O . GLU A 1 90 ? -2.434 24.109 22.219 1 32.81 90 GLU A O 1
ATOM 715 N N . LYS A 1 91 ? -2.354 25.297 20.484 1 37.09 91 LYS A N 1
ATOM 716 C CA . LYS A 1 91 ? -0.9 25.219 20.375 1 37.09 91 LYS A CA 1
ATOM 717 C C . LYS A 1 91 ? -0.231 25.609 21.688 1 37.09 91 LYS A C 1
ATOM 719 O O . LYS A 1 91 ? -0.462 26.719 22.203 1 37.09 91 LYS A O 1
ATOM 724 N N . SER A 1 92 ? -0.009 24.688 22.562 1 37.31 92 SER A N 1
ATOM 725 C CA . SER A 1 92 ? 0.596 25.016 23.859 1 37.31 92 SER A CA 1
ATOM 726 C C . SER A 1 92 ? 1.82 25.906 23.672 1 37.31 92 SER A C 1
ATOM 728 O O . SER A 1 92 ? 2.438 25.906 22.609 1 37.31 92 SER A O 1
ATOM 730 N N . ALA A 1 93 ? 1.949 26.922 24.547 1 37.94 93 ALA A N 1
ATOM 731 C CA . ALA A 1 93 ? 3.057 27.859 24.641 1 37.94 93 ALA A CA 1
ATOM 732 C C . ALA A 1 93 ? 4.398 27.156 24.438 1 37.94 93 ALA A C 1
ATOM 734 O O . ALA A 1 93 ? 5.32 27.734 23.859 1 37.94 93 ALA A O 1
ATOM 735 N N . LYS A 1 94 ? 4.32 25.906 24.781 1 45.88 94 LYS A N 1
ATOM 736 C CA . LYS A 1 94 ? 5.582 25.172 24.703 1 45.88 94 LYS A CA 1
ATOM 737 C C . LYS A 1 94 ? 5.965 24.922 23.25 1 45.88 94 LYS A C 1
ATOM 739 O O . LYS A 1 94 ? 7.148 24.938 22.891 1 45.88 94 LYS A O 1
ATOM 744 N N . GLU A 1 95 ? 4.988 24.625 22.422 1 44.66 95 GLU A N 1
ATOM 745 C CA . GLU A 1 95 ? 5.289 24.375 21.016 1 44.66 95 GLU A CA 1
ATOM 746 C C . GLU A 1 95 ? 5.773 25.656 20.328 1 44.66 95 GLU A C 1
ATOM 748 O O . GLU A 1 95 ? 6.688 25.609 19.5 1 44.66 95 GLU A O 1
ATOM 753 N N . ILE A 1 96 ? 5.164 26.703 20.688 1 48.38 96 ILE A N 1
ATOM 754 C CA . ILE A 1 96 ? 5.637 27.984 20.188 1 48.38 96 ILE A CA 1
ATOM 755 C C . ILE A 1 96 ? 7.074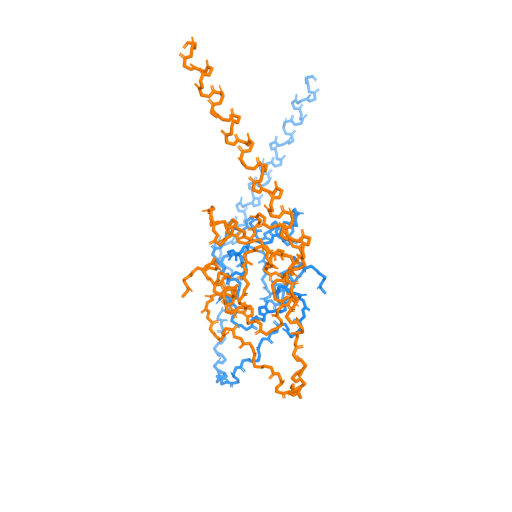 28.219 20.641 1 48.38 96 ILE A C 1
ATOM 757 O O . ILE A 1 96 ? 7.918 28.672 19.859 1 48.38 96 ILE A O 1
ATOM 761 N N . SER A 1 97 ? 7.312 27.812 21.891 1 50.03 97 SER A N 1
ATOM 762 C CA . SER A 1 97 ? 8.656 28.031 22.438 1 50.03 97 SER A CA 1
ATOM 763 C C . SER A 1 97 ? 9.68 27.188 21.688 1 50.03 97 SER A C 1
ATOM 765 O O . SER A 1 97 ? 10.773 27.656 21.375 1 50.03 97 SER A O 1
ATOM 767 N N . LEU A 1 98 ? 9.172 26.016 21.328 1 47.28 98 LEU A N 1
ATOM 768 C CA . LEU A 1 98 ? 10.102 25.125 20.641 1 47.28 98 LEU A CA 1
ATOM 769 C C . LEU A 1 98 ? 10.344 25.609 19.203 1 47.28 98 LEU A C 1
ATOM 771 O O . LEU A 1 98 ? 11.477 25.562 18.719 1 47.28 98 LEU A O 1
ATOM 775 N N . GLU A 1 99 ? 9.305 26.156 18.672 1 50.38 99 GLU A N 1
ATOM 776 C CA . GLU A 1 99 ? 9.461 26.734 17.344 1 50.38 99 GLU A CA 1
ATOM 777 C C . GLU A 1 99 ? 10.398 27.938 17.375 1 50.38 99 GLU A C 1
ATOM 779 O O . GLU A 1 99 ? 11.234 28.109 16.484 1 50.38 99 GLU A O 1
ATOM 784 N N . ASN A 1 100 ? 10.18 28.641 18.453 1 52.72 100 ASN A N 1
ATOM 785 C CA . ASN A 1 100 ? 11.062 29.797 18.609 1 52.72 100 ASN A CA 1
ATOM 786 C C . ASN A 1 100 ? 12.516 29.359 18.781 1 52.72 100 ASN A C 1
ATOM 788 O O . ASN A 1 100 ? 13.422 30 18.25 1 52.72 100 ASN A O 1
ATOM 792 N N . GLU A 1 101 ? 12.625 28.234 19.531 1 53.44 101 GLU A N 1
ATOM 793 C CA . GLU A 1 101 ? 13.977 27.703 19.703 1 53.44 101 GLU A CA 1
ATOM 794 C C . GLU A 1 101 ? 14.555 27.219 18.391 1 53.44 101 GLU A C 1
ATOM 796 O O . GLU A 1 101 ? 15.742 27.422 18.109 1 53.44 101 GLU A O 1
ATOM 801 N N . ILE A 1 102 ? 13.57 26.734 17.562 1 50.03 102 ILE A N 1
ATOM 802 C CA . ILE A 1 102 ? 14.016 26.234 16.281 1 50.03 102 ILE A CA 1
ATOM 803 C C . ILE A 1 102 ? 14.398 27.391 15.367 1 50.03 102 ILE A C 1
ATOM 805 O O . ILE A 1 102 ? 15.414 27.344 14.664 1 50.03 102 ILE A O 1
ATOM 809 N N . ILE A 1 103 ? 13.609 28.375 15.477 1 54.31 103 ILE A N 1
ATOM 810 C CA . ILE A 1 103 ? 13.906 29.594 14.727 1 54.31 103 ILE A CA 1
ATOM 811 C C . ILE A 1 103 ? 15.266 30.141 15.148 1 54.31 103 ILE A C 1
ATOM 813 O O . ILE A 1 103 ? 16.078 30.516 14.297 1 54.31 103 ILE A O 1
ATOM 817 N N . ASN A 1 104 ? 15.469 30.078 16.469 1 55.62 104 ASN A N 1
ATOM 818 C CA . ASN A 1 104 ? 16.734 30.578 17 1 55.62 104 ASN A CA 1
ATOM 819 C C . ASN A 1 104 ? 17.906 29.734 16.562 1 55.62 104 ASN A C 1
ATOM 821 O O . ASN A 1 104 ? 18.969 30.266 16.203 1 55.62 104 ASN A O 1
ATOM 825 N N . LEU A 1 105 ? 17.594 28.438 16.453 1 51.69 105 LEU A N 1
ATOM 826 C CA . LEU A 1 105 ? 18.672 27.531 16.078 1 51.69 105 LEU A CA 1
ATOM 827 C C . LEU A 1 105 ? 19.016 27.656 14.602 1 51.69 105 LEU A C 1
ATOM 829 O O . LEU A 1 105 ? 20.188 27.641 14.219 1 51.69 105 LEU A O 1
ATOM 833 N N . LYS A 1 106 ? 18.062 27.938 13.797 1 59.56 106 LYS A N 1
ATOM 834 C CA . LYS A 1 106 ? 18.281 28.109 12.367 1 59.56 106 LYS A CA 1
ATOM 835 C C . LYS A 1 106 ? 19.031 29.406 12.086 1 59.56 106 LYS A C 1
ATOM 837 O O . LYS A 1 106 ? 19.891 29.453 11.203 1 59.56 106 LYS A O 1
ATOM 842 N N . GLY A 1 107 ? 18.594 30.281 12.906 1 52.19 107 GLY A N 1
ATOM 843 C CA . GLY A 1 107 ? 19.328 31.531 12.82 1 52.19 107 GLY A CA 1
ATOM 844 C C . GLY A 1 107 ? 20.812 31.359 13.117 1 52.19 107 GLY A C 1
ATOM 845 O O . GLY A 1 107 ? 21.656 31.938 12.43 1 52.19 107 GLY A O 1
ATOM 846 N N . GLN A 1 108 ? 21.047 30.516 14.109 1 55.75 108 GLN A N 1
ATOM 847 C CA . GLN A 1 108 ? 22.422 30.25 14.492 1 55.75 108 GLN A CA 1
ATOM 848 C C . GLN A 1 108 ? 23.172 29.516 13.391 1 55.75 108 GLN A C 1
ATOM 850 O O . GLN A 1 108 ? 24.344 29.781 13.125 1 55.75 108 GLN A O 1
ATOM 855 N N . ILE A 1 109 ? 22.422 28.672 12.766 1 50.78 109 ILE A N 1
ATOM 856 C CA . ILE A 1 109 ? 23 27.875 11.695 1 50.78 109 ILE A CA 1
ATOM 857 C C . ILE A 1 109 ? 23.359 28.766 10.508 1 50.78 109 ILE A C 1
ATOM 859 O O . ILE A 1 109 ? 24.438 28.641 9.93 1 50.78 109 ILE A O 1
ATOM 863 N N . GLU A 1 110 ? 22.438 29.594 10.242 1 61.84 110 GLU A N 1
ATOM 864 C CA . GLU A 1 110 ? 22.703 30.547 9.164 1 61.84 110 GLU A CA 1
ATOM 865 C C . GLU A 1 110 ? 23.922 31.406 9.477 1 61.84 110 GLU A C 1
ATOM 867 O O . GLU A 1 110 ? 24.734 31.688 8.594 1 61.84 110 GLU A O 1
ATOM 872 N N . ALA A 1 111 ? 24.078 31.766 10.758 1 56.88 111 ALA A N 1
ATOM 873 C CA . ALA A 1 111 ? 25.219 32.562 11.203 1 56.88 111 ALA A CA 1
ATOM 874 C C . ALA A 1 111 ? 26.531 31.781 11.055 1 56.88 111 ALA A C 1
ATOM 876 O O . ALA A 1 111 ? 27.531 32.344 10.617 1 56.88 111 ALA A O 1
ATOM 877 N N . TYR A 1 112 ? 26.328 30.484 11.281 1 54 112 TYR A N 1
ATOM 878 C CA . TYR A 1 112 ? 27.516 29.656 11.156 1 54 112 TYR A CA 1
ATOM 879 C C . TYR A 1 112 ? 27.938 29.5 9.695 1 54 112 TYR A C 1
ATOM 881 O O . TYR A 1 112 ? 29.125 29.547 9.375 1 54 112 TYR A O 1
ATOM 889 N N . LYS A 1 113 ? 27.016 29.406 8.898 1 57.97 113 LYS A N 1
ATOM 890 C CA . LYS A 1 113 ? 27.266 29.297 7.461 1 57.97 113 LYS A CA 1
ATOM 891 C C . LYS A 1 113 ? 27.922 30.562 6.918 1 57.97 113 LYS A C 1
ATOM 893 O O . LYS A 1 113 ? 28.828 30.484 6.086 1 57.97 113 LYS A O 1
ATOM 898 N N . ASN A 1 114 ? 27.438 31.594 7.355 1 59.19 114 ASN A N 1
ATOM 899 C CA . ASN A 1 114 ? 28.016 32.875 6.93 1 59.19 114 ASN A CA 1
ATOM 900 C C . ASN A 1 114 ? 29.484 32.969 7.332 1 59.19 114 ASN A C 1
ATOM 902 O O . ASN A 1 114 ? 30.312 33.438 6.559 1 59.19 114 ASN A O 1
ATOM 906 N N . VAL A 1 115 ? 29.766 32.438 8.508 1 57.62 115 VAL A N 1
ATOM 907 C CA . VAL A 1 115 ? 31.125 32.5 9.039 1 57.62 115 VAL A CA 1
ATOM 908 C C . VAL A 1 115 ? 32.031 31.578 8.219 1 57.62 115 VAL A C 1
ATOM 910 O O . VAL A 1 115 ? 33.156 31.922 7.895 1 57.62 115 VAL A O 1
ATOM 913 N N . ILE A 1 116 ? 31.453 30.484 7.812 1 53.75 116 ILE A N 1
ATOM 914 C CA . ILE A 1 116 ? 32.219 29.5 7.039 1 53.75 116 ILE A CA 1
ATOM 915 C C . ILE A 1 116 ? 32.5 30.062 5.652 1 53.75 116 ILE A C 1
ATOM 917 O O . ILE A 1 116 ? 33.625 29.922 5.152 1 53.75 116 ILE A O 1
ATOM 921 N N . THR A 1 117 ? 31.516 30.578 5.055 1 58.31 117 THR A N 1
ATOM 922 C CA . THR A 1 117 ? 31.734 31.188 3.748 1 58.31 117 THR A CA 1
ATOM 923 C C . THR A 1 117 ? 32.812 32.25 3.82 1 58.31 117 THR A C 1
ATOM 925 O O . THR A 1 117 ? 33.625 32.375 2.914 1 58.31 117 THR A O 1
ATOM 928 N N . SER A 1 118 ? 32.812 33 4.883 1 59.09 118 SER A N 1
ATOM 929 C CA . SER A 1 118 ? 33.812 34.094 5.035 1 59.09 118 SER A CA 1
ATOM 930 C C . SER A 1 118 ? 35.219 33.531 5.211 1 59.09 118 SER A C 1
ATOM 932 O O . SER A 1 118 ? 36.188 34.125 4.738 1 59.09 118 SER A O 1
ATOM 934 N N . LEU A 1 119 ? 35.25 32.312 5.848 1 55.22 119 LEU A N 1
ATOM 935 C CA . LEU A 1 119 ? 36.562 31.734 6.07 1 55.22 119 LEU A CA 1
ATOM 936 C C . LEU A 1 119 ? 37.094 31.094 4.793 1 55.22 119 LEU A C 1
ATOM 938 O O . LEU A 1 119 ? 38.312 31.125 4.531 1 55.22 119 LEU A O 1
ATOM 942 N N . SER A 1 120 ? 36.281 30.484 4.027 1 55.44 120 SER A N 1
ATOM 943 C CA . SER A 1 120 ? 36.719 29.844 2.785 1 55.44 120 SER A CA 1
ATOM 944 C C . SER A 1 120 ? 37.125 30.875 1.75 1 55.44 120 SER A C 1
ATOM 946 O O . SER A 1 120 ? 37.906 30.562 0.827 1 55.44 120 SER A O 1
ATOM 948 N N . ALA A 1 121 ? 36.594 32.031 1.772 1 53.88 121 ALA A N 1
ATOM 949 C CA . ALA A 1 121 ? 37.062 33.062 0.857 1 53.88 121 ALA A CA 1
ATOM 950 C C . ALA A 1 121 ? 38.5 33.469 1.212 1 53.88 121 ALA A C 1
ATOM 952 O O . ALA A 1 121 ? 39.219 34.031 0.373 1 53.88 121 ALA A O 1
ATOM 953 N N . LYS A 1 122 ? 38.812 33.312 2.439 1 54.53 122 LYS A N 1
ATOM 954 C CA . LYS A 1 122 ? 40.156 33.781 2.787 1 54.53 122 LYS A CA 1
ATOM 955 C C . LYS A 1 122 ? 41.188 32.719 2.441 1 54.53 122 LYS A C 1
ATOM 957 O O . LYS A 1 122 ? 42.375 33 2.352 1 54.53 122 LYS A O 1
ATOM 962 N N . GLN A 1 123 ? 40.719 31.484 2.104 1 41.69 123 GLN A N 1
ATOM 963 C CA . GLN A 1 123 ? 41.812 30.641 1.634 1 41.69 123 GLN A CA 1
ATOM 964 C C . GLN A 1 123 ? 42.031 30.828 0.135 1 41.69 123 GLN A C 1
ATOM 966 O O . GLN A 1 123 ? 41.094 31.016 -0.624 1 41.69 123 GLN A O 1
ATOM 971 N N . MET B 1 1 ? -3.566 -14.445 8.969 1 73.38 1 MET B N 1
ATOM 972 C CA . MET B 1 1 ? -2.514 -13.836 8.156 1 73.38 1 MET B CA 1
ATOM 973 C C . MET B 1 1 ? -2.033 -12.531 8.781 1 73.38 1 MET B C 1
ATOM 975 O O . MET B 1 1 ? -2.68 -11.492 8.625 1 73.38 1 MET B O 1
ATOM 979 N N . LYS B 1 2 ? -0.87 -12.695 9.469 1 88 2 LYS B N 1
ATOM 980 C CA . LYS B 1 2 ? -0.438 -11.578 10.305 1 88 2 LYS B CA 1
ATOM 981 C C . LYS B 1 2 ? 0.34 -10.547 9.484 1 88 2 LYS B C 1
ATOM 983 O O . LYS B 1 2 ? 0.204 -9.344 9.703 1 88 2 LYS B O 1
ATOM 988 N N . SER B 1 3 ? 1.036 -11.094 8.445 1 97 3 SER B N 1
ATOM 989 C CA . SER B 1 3 ? 1.882 -10.172 7.703 1 97 3 SER B CA 1
ATOM 990 C C . SER B 1 3 ? 1.362 -9.961 6.285 1 97 3 SER B C 1
ATOM 992 O O . SER B 1 3 ? 0.612 -10.789 5.766 1 97 3 SER B O 1
ATOM 994 N N . VAL B 1 4 ? 1.778 -8.891 5.707 1 98.5 4 VAL B N 1
ATOM 995 C CA . VAL B 1 4 ? 1.398 -8.633 4.324 1 98.5 4 VAL B CA 1
ATOM 996 C C . VAL B 1 4 ? 1.978 -9.711 3.416 1 98.5 4 VAL B C 1
ATOM 998 O O . VAL B 1 4 ? 1.357 -10.094 2.42 1 98.5 4 VAL B O 1
ATOM 1001 N N . ASN B 1 5 ? 3.16 -10.227 3.709 1 98.5 5 ASN B N 1
ATOM 1002 C CA . ASN B 1 5 ? 3.756 -11.312 2.939 1 98.5 5 ASN B CA 1
ATOM 1003 C C . ASN B 1 5 ? 2.855 -12.547 2.92 1 98.5 5 ASN B C 1
ATOM 1005 O O . ASN B 1 5 ? 2.648 -13.148 1.866 1 98.5 5 ASN B O 1
ATOM 1009 N N . GLU B 1 6 ? 2.338 -12.844 4.078 1 98 6 GLU B N 1
ATOM 1010 C CA . GLU B 1 6 ? 1.436 -13.992 4.184 1 98 6 GLU B CA 1
ATOM 1011 C C . GLU B 1 6 ? 0.152 -13.758 3.393 1 98 6 GLU B C 1
ATOM 1013 O O . GLU B 1 6 ? -0.393 -14.688 2.795 1 98 6 GLU B O 1
ATOM 1018 N N . ARG B 1 7 ? -0.36 -12.516 3.395 1 98.5 7 ARG B N 1
ATOM 1019 C CA . ARG B 1 7 ? -1.592 -12.203 2.678 1 98.5 7 ARG B CA 1
ATOM 1020 C C . ARG B 1 7 ? -1.387 -12.289 1.17 1 98.5 7 ARG B C 1
ATOM 1022 O O . ARG B 1 7 ? -2.268 -12.758 0.446 1 98.5 7 ARG B O 1
ATOM 1029 N N . ILE B 1 8 ? -0.186 -11.898 0.732 1 98.69 8 ILE B N 1
ATOM 1030 C CA . ILE B 1 8 ? 0.121 -12 -0.69 1 98.69 8 ILE B CA 1
ATOM 1031 C C . ILE B 1 8 ? 0.276 -13.469 -1.082 1 98.69 8 ILE B C 1
ATOM 1033 O O . ILE B 1 8 ? -0.222 -13.891 -2.127 1 98.69 8 ILE B O 1
ATOM 1037 N N . LYS B 1 9 ? 0.915 -14.203 -0.236 1 98.25 9 LYS B N 1
ATOM 1038 C CA . LYS B 1 9 ? 1.045 -15.633 -0.498 1 98.25 9 LYS B CA 1
ATOM 1039 C C . LYS B 1 9 ? -0.323 -16.297 -0.567 1 98.25 9 LYS B C 1
ATOM 1041 O O . LYS B 1 9 ? -0.57 -17.125 -1.449 1 98.25 9 LYS B O 1
ATOM 1046 N N . PHE B 1 10 ? -1.156 -15.938 0.332 1 98.12 10 PHE B N 1
ATOM 1047 C CA . PHE B 1 10 ? -2.52 -16.453 0.37 1 98.12 10 PHE B CA 1
ATOM 1048 C C . PHE B 1 10 ? -3.25 -16.156 -0.934 1 98.12 10 PHE B C 1
ATOM 1050 O O . PHE B 1 10 ? -3.904 -17.031 -1.501 1 98.12 10 PHE B O 1
ATOM 1057 N N . LEU B 1 11 ? -3.184 -14.93 -1.394 1 97.81 11 LEU B N 1
ATOM 1058 C CA . LEU B 1 11 ? -3.816 -14.516 -2.639 1 97.81 11 LEU B CA 1
ATOM 1059 C C . LEU B 1 11 ? -3.338 -15.367 -3.807 1 97.81 11 LEU B C 1
ATOM 1061 O O . LEU B 1 11 ? -4.145 -15.812 -4.629 1 97.81 11 LEU B O 1
ATOM 1065 N N . ILE B 1 12 ? -2.064 -15.625 -3.85 1 98.38 12 ILE B N 1
ATOM 1066 C CA . ILE B 1 12 ? -1.458 -16.406 -4.93 1 98.38 12 ILE B CA 1
ATOM 1067 C C . ILE B 1 12 ? -2.006 -17.828 -4.914 1 98.38 12 ILE B C 1
ATOM 1069 O O . ILE B 1 12 ? -2.393 -18.359 -5.957 1 98.38 12 ILE B O 1
ATOM 1073 N N . GLU B 1 13 ? -2.061 -18.344 -3.744 1 97.69 13 GLU B N 1
ATOM 1074 C CA . GLU B 1 13 ? -2.57 -19.703 -3.582 1 97.69 13 GLU B CA 1
ATOM 1075 C C . GLU B 1 13 ? -4.051 -19.797 -3.936 1 97.69 13 GLU B C 1
ATOM 1077 O O . GLU B 1 13 ? -4.484 -20.734 -4.602 1 97.69 13 GLU B O 1
ATOM 1082 N N . GLU B 1 14 ? -4.801 -18.812 -3.518 1 96.31 14 GLU B N 1
ATOM 1083 C CA . GLU B 1 14 ? -6.234 -18.766 -3.795 1 96.31 14 GLU B CA 1
ATOM 1084 C C . GLU B 1 14 ? -6.504 -18.672 -5.293 1 96.31 14 GLU B C 1
ATOM 1086 O O . GLU B 1 14 ? -7.512 -19.188 -5.781 1 96.31 14 GLU B O 1
ATOM 1091 N N . LEU B 1 15 ? -5.633 -18 -5.941 1 96.44 15 LEU B N 1
ATOM 1092 C CA . LEU B 1 15 ? -5.766 -17.812 -7.383 1 96.44 15 LEU B CA 1
ATOM 1093 C C . LEU B 1 15 ? -5.219 -19.031 -8.133 1 96.44 15 LEU B C 1
ATOM 1095 O O . LEU B 1 15 ? -5.25 -19.062 -9.367 1 96.44 15 LEU B O 1
ATOM 1099 N N . ASN B 1 16 ? -4.684 -19.984 -7.406 1 97.56 16 ASN B N 1
ATOM 1100 C CA . ASN B 1 16 ? -4.086 -21.203 -7.953 1 97.56 16 ASN B CA 1
ATOM 1101 C C . ASN B 1 16 ? -2.924 -20.891 -8.891 1 97.56 16 ASN B C 1
ATOM 1103 O O . ASN B 1 16 ? -2.812 -21.469 -9.969 1 97.56 16 ASN B O 1
ATOM 1107 N N . LEU B 1 17 ? -2.156 -19.922 -8.547 1 98.06 17 LEU B N 1
ATOM 1108 C CA . LEU B 1 17 ? -0.961 -19.516 -9.281 1 98.06 17 LEU B CA 1
ATOM 1109 C C . LEU B 1 17 ? 0.299 -19.844 -8.484 1 98.06 17 LEU B C 1
ATOM 1111 O O . LEU B 1 17 ? 0.225 -20.125 -7.285 1 98.06 17 LEU B O 1
ATOM 1115 N N . ASN B 1 18 ? 1.332 -19.891 -9.172 1 97.44 18 ASN B N 1
ATOM 1116 C CA . ASN B 1 18 ? 2.625 -19.828 -8.508 1 97.44 18 ASN B CA 1
ATOM 1117 C C . ASN B 1 18 ? 3.225 -18.422 -8.555 1 97.44 18 ASN B C 1
ATOM 1119 O O . ASN B 1 18 ? 2.668 -17.531 -9.188 1 97.44 18 ASN B O 1
ATOM 1123 N N . SER B 1 19 ? 4.336 -18.234 -7.867 1 97.75 19 SER B N 1
ATOM 1124 C CA . SER B 1 19 ? 4.938 -16.906 -7.734 1 97.75 19 SER B CA 1
ATOM 1125 C C . SER B 1 19 ? 5.289 -16.328 -9.094 1 97.75 19 SER B C 1
ATOM 1127 O O . SER B 1 19 ? 5.098 -15.125 -9.336 1 97.75 19 SER B O 1
ATOM 1129 N N . ARG B 1 20 ? 5.77 -17.141 -9.961 1 97.94 20 ARG B N 1
ATOM 1130 C CA . ARG B 1 20 ? 6.172 -16.688 -11.281 1 97.94 20 ARG B CA 1
ATOM 1131 C C . ARG B 1 20 ? 4.965 -16.219 -12.094 1 97.94 20 ARG B C 1
ATOM 1133 O O . ARG B 1 20 ? 4.973 -15.141 -12.68 1 97.94 20 ARG B O 1
ATOM 1140 N N . ALA B 1 21 ? 3.936 -17.047 -12.172 1 98.56 21 ALA B N 1
ATOM 1141 C CA . ALA B 1 21 ? 2.717 -16.719 -12.906 1 98.56 21 ALA B CA 1
ATOM 1142 C C . ALA B 1 21 ? 2.074 -15.445 -12.359 1 98.56 21 ALA B C 1
ATOM 1144 O O . ALA B 1 21 ? 1.618 -14.594 -13.125 1 98.56 21 ALA B O 1
ATOM 1145 N N . PHE B 1 22 ? 2.055 -15.305 -11.078 1 98.75 22 PHE B N 1
ATOM 1146 C CA . PHE B 1 22 ? 1.514 -14.125 -10.414 1 98.75 22 PHE B CA 1
ATOM 1147 C C . PHE B 1 22 ? 2.291 -12.875 -10.805 1 98.75 22 PHE B C 1
ATOM 1149 O O . PHE B 1 22 ? 1.697 -11.844 -11.125 1 98.75 22 PHE B O 1
ATOM 1156 N N . SER B 1 23 ? 3.578 -12.969 -10.773 1 98.75 23 SER B N 1
ATOM 1157 C CA . SER B 1 23 ? 4.438 -11.852 -11.148 1 98.75 23 SER B CA 1
ATOM 1158 C C . SER B 1 23 ? 4.18 -11.406 -12.586 1 98.75 23 SER B C 1
ATOM 1160 O O . SER B 1 23 ? 4.145 -10.211 -12.875 1 98.75 23 SER B O 1
ATOM 1162 N N . LEU B 1 24 ? 3.984 -12.367 -13.445 1 98.38 24 LEU B N 1
ATOM 1163 C CA . LEU B 1 24 ? 3.736 -12.07 -14.844 1 98.38 24 LEU B CA 1
ATOM 1164 C C . LEU B 1 24 ? 2.4 -11.352 -15.023 1 98.38 24 LEU B C 1
ATOM 1166 O O . LEU B 1 24 ? 2.295 -10.414 -15.82 1 98.38 24 LEU B O 1
ATOM 1170 N N . LYS B 1 25 ? 1.446 -11.773 -14.297 1 98.38 25 LYS B N 1
ATOM 1171 C CA . LYS B 1 25 ? 0.144 -11.109 -14.336 1 98.38 25 LYS B CA 1
ATOM 1172 C C . LYS B 1 25 ? 0.248 -9.656 -13.891 1 98.38 25 LYS B C 1
ATOM 1174 O O . LYS B 1 25 ? -0.463 -8.789 -14.398 1 98.38 25 LYS B O 1
ATOM 1179 N N . LEU B 1 26 ? 1.14 -9.422 -12.938 1 98.56 26 LEU B N 1
ATOM 1180 C CA . LEU B 1 26 ? 1.31 -8.078 -12.398 1 98.56 26 LEU B CA 1
ATOM 1181 C C . LEU B 1 26 ? 2.223 -7.242 -13.289 1 98.56 26 LEU B C 1
ATOM 1183 O O . LEU B 1 26 ? 2.273 -6.016 -13.156 1 98.56 26 LEU B O 1
ATOM 1187 N N . GLY B 1 27 ? 2.957 -7.914 -14.109 1 98.56 27 GLY B N 1
ATOM 1188 C CA . GLY B 1 27 ? 3.975 -7.223 -14.883 1 98.56 27 GLY B CA 1
ATOM 1189 C C . GLY B 1 27 ? 5.184 -6.824 -14.062 1 98.56 27 GLY B C 1
ATOM 1190 O O . GLY B 1 27 ? 5.75 -5.746 -14.258 1 98.56 27 GLY B O 1
ATOM 1191 N N . VAL B 1 28 ? 5.527 -7.68 -13.133 1 98.19 28 VAL B N 1
ATOM 1192 C CA . VAL B 1 28 ? 6.676 -7.418 -12.266 1 98.19 28 VAL B CA 1
ATOM 1193 C C . VAL B 1 28 ? 7.703 -8.539 -12.422 1 98.19 28 VAL B C 1
ATOM 1195 O O . VAL B 1 28 ? 7.355 -9.656 -12.797 1 98.19 28 VAL B O 1
ATOM 1198 N N . ASP B 1 29 ? 8.922 -8.195 -12.102 1 98 29 ASP B N 1
ATOM 1199 C CA . ASP B 1 29 ? 9.984 -9.18 -12.148 1 98 29 ASP B CA 1
ATOM 1200 C C . ASP B 1 29 ? 9.703 -10.344 -11.195 1 98 29 ASP B C 1
ATOM 1202 O O . ASP B 1 29 ? 9.375 -10.125 -10.023 1 98 29 ASP B O 1
ATOM 1206 N N . PRO B 1 30 ? 9.797 -11.578 -11.719 1 97.31 30 PRO B N 1
ATOM 1207 C CA . PRO B 1 30 ? 9.477 -12.75 -10.898 1 97.31 30 PRO B CA 1
ATOM 1208 C C . PRO B 1 30 ? 10.281 -12.797 -9.602 1 97.31 30 PRO B C 1
ATOM 1210 O O . PRO B 1 30 ? 9.797 -13.305 -8.586 1 97.31 30 PRO B O 1
ATOM 1213 N N . THR B 1 31 ? 11.461 -12.211 -9.578 1 97.44 31 THR B N 1
ATOM 1214 C CA . THR B 1 31 ? 12.297 -12.25 -8.383 1 97.44 31 THR B CA 1
ATOM 1215 C C . THR B 1 31 ? 11.688 -11.414 -7.266 1 97.44 31 THR B C 1
ATOM 1217 O O . THR B 1 31 ? 11.859 -11.719 -6.086 1 97.44 31 THR B O 1
ATOM 1220 N N . ILE B 1 32 ? 10.945 -10.43 -7.617 1 97.94 32 ILE B N 1
ATOM 1221 C CA . ILE B 1 32 ? 10.344 -9.523 -6.648 1 97.94 32 ILE B CA 1
ATOM 1222 C C . ILE B 1 32 ? 9.289 -10.266 -5.832 1 97.94 32 ILE B C 1
ATOM 1224 O O . ILE B 1 32 ? 9.32 -10.25 -4.598 1 97.94 32 ILE B O 1
ATOM 1228 N N . ILE B 1 33 ? 8.414 -11.008 -6.504 1 98.5 33 ILE B N 1
ATOM 1229 C CA . ILE B 1 33 ? 7.344 -11.727 -5.82 1 98.5 33 ILE B CA 1
ATOM 1230 C C . ILE B 1 33 ? 7.93 -12.898 -5.031 1 98.5 33 ILE B C 1
ATOM 1232 O O . ILE B 1 33 ? 7.516 -13.164 -3.9 1 98.5 33 ILE B O 1
ATOM 1236 N N . HIS B 1 34 ? 8.844 -13.562 -5.672 1 98 34 HIS B N 1
ATOM 1237 C CA . HIS B 1 34 ? 9.5 -14.648 -4.957 1 98 34 HIS B CA 1
ATOM 1238 C C . HIS B 1 34 ? 10.086 -14.164 -3.635 1 98 34 HIS B C 1
ATOM 1240 O O . HIS B 1 34 ? 9.906 -14.805 -2.596 1 98 34 HIS B O 1
ATOM 1246 N N . ASN B 1 35 ? 10.773 -13 -3.646 1 98.12 35 ASN B N 1
ATOM 1247 C CA . ASN B 1 35 ? 11.383 -12.438 -2.447 1 98.12 35 ASN B CA 1
ATOM 1248 C C . ASN B 1 35 ? 10.336 -12.023 -1.422 1 98.12 35 ASN B C 1
ATOM 1250 O O . ASN B 1 35 ? 10.57 -12.102 -0.215 1 98.12 35 ASN B O 1
ATOM 1254 N N . ILE B 1 36 ? 9.219 -11.641 -1.827 1 98.38 36 ILE B N 1
ATOM 1255 C CA . ILE B 1 36 ? 8.141 -11.195 -0.949 1 98.38 36 ILE B CA 1
ATOM 1256 C C . ILE B 1 36 ? 7.516 -12.391 -0.24 1 98.38 36 ILE B C 1
ATOM 1258 O O . ILE B 1 36 ? 7.246 -12.336 0.963 1 98.38 36 ILE B O 1
ATOM 1262 N N . ILE B 1 37 ? 7.348 -13.477 -0.996 1 97.75 37 ILE B N 1
ATOM 1263 C CA . ILE B 1 37 ? 6.527 -14.539 -0.429 1 97.75 37 ILE B CA 1
ATOM 1264 C C . ILE B 1 37 ? 7.418 -15.68 0.052 1 97.75 37 ILE B C 1
ATOM 1266 O O . ILE B 1 37 ? 6.965 -16.578 0.776 1 97.75 37 ILE B O 1
ATOM 1270 N N . SER B 1 38 ? 8.547 -15.516 -0.588 1 92.5 38 SER B N 1
ATOM 1271 C CA . SER B 1 38 ? 9.539 -16.531 -0.262 1 92.5 38 SER B CA 1
ATOM 1272 C C . SER B 1 38 ? 10.945 -15.938 -0.183 1 92.5 38 SER B C 1
ATOM 1274 O O . SER B 1 38 ? 11.133 -14.75 -0.472 1 92.5 38 SER B O 1
ATOM 1276 N N . GLY B 1 39 ? 11.875 -16.5 0.261 1 86.62 39 GLY B N 1
ATOM 1277 C CA . GLY B 1 39 ? 13.242 -16.016 0.308 1 86.62 39 GLY B CA 1
ATOM 1278 C C . GLY B 1 39 ? 13.508 -15.078 1.472 1 86.62 39 GLY B C 1
ATOM 1279 O O . GLY B 1 39 ? 13.406 -15.484 2.633 1 86.62 39 GLY B O 1
ATOM 1280 N N . ARG B 1 40 ? 13.727 -13.734 1.043 1 91.06 40 ARG B N 1
ATOM 1281 C CA . ARG B 1 40 ? 14.117 -12.711 2.002 1 91.06 40 ARG B CA 1
ATOM 1282 C C . ARG B 1 40 ? 12.906 -12.188 2.771 1 91.06 40 ARG B C 1
ATOM 1284 O O . ARG B 1 40 ? 13.062 -11.5 3.783 1 91.06 40 ARG B O 1
ATOM 1291 N N . MET B 1 41 ? 11.789 -12.516 2.322 1 93.56 41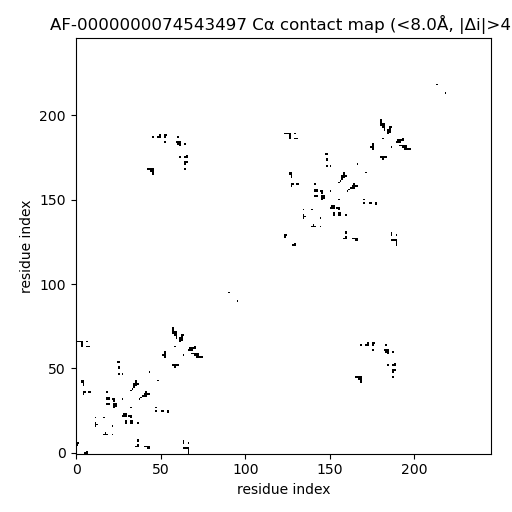 MET B N 1
ATOM 1292 C CA . MET B 1 41 ? 10.547 -12.039 2.932 1 93.56 41 MET B CA 1
ATOM 1293 C C . MET B 1 41 ? 10.531 -10.516 3.016 1 93.56 41 MET B C 1
ATOM 1295 O O . MET B 1 41 ? 10.258 -9.953 4.074 1 93.56 41 MET B O 1
ATOM 1299 N N . SER B 1 42 ? 10.977 -9.914 1.854 1 96.88 42 SER B N 1
ATOM 1300 C CA . SER B 1 42 ? 11.016 -8.461 1.779 1 96.88 42 SER B CA 1
ATOM 1301 C C . SER B 1 42 ? 9.609 -7.871 1.817 1 96.88 42 SER B C 1
ATOM 1303 O O . SER B 1 42 ? 8.641 -8.523 1.423 1 96.88 42 SER B O 1
ATOM 1305 N N . MET B 1 43 ? 9.562 -6.727 2.262 1 97.81 43 MET B N 1
ATOM 1306 C CA . MET B 1 43 ? 8.289 -6.008 2.232 1 97.81 43 MET B CA 1
ATOM 1307 C C . MET B 1 43 ? 7.957 -5.551 0.817 1 97.81 43 MET B C 1
ATOM 1309 O O . MET B 1 43 ? 8.836 -5.113 0.078 1 97.81 43 MET B O 1
ATOM 1313 N N . PRO B 1 44 ? 6.695 -5.66 0.439 1 98.62 44 PRO B N 1
ATOM 1314 C CA . PRO B 1 44 ? 6.336 -5.172 -0.894 1 98.62 44 PRO B CA 1
ATOM 1315 C C . PRO B 1 44 ? 6.445 -3.652 -1.016 1 98.62 44 PRO B C 1
ATOM 1317 O O . PRO B 1 44 ? 6.152 -2.93 -0.061 1 98.62 44 PRO B O 1
ATOM 1320 N N . SER B 1 45 ? 6.812 -3.225 -2.227 1 98.44 45 SER B N 1
ATOM 1321 C CA . SER B 1 45 ? 6.832 -1.799 -2.541 1 98.44 45 SER B CA 1
ATOM 1322 C C . SER B 1 45 ? 5.43 -1.285 -2.863 1 98.44 45 SER B C 1
ATOM 1324 O O . SER B 1 45 ? 4.504 -2.074 -3.059 1 98.44 45 SER B O 1
ATOM 1326 N N . TYR B 1 46 ? 5.305 0.007 -2.922 1 98.62 46 TYR B N 1
ATOM 1327 C CA . TYR B 1 46 ? 4.059 0.641 -3.342 1 98.62 46 TYR B CA 1
ATOM 1328 C C . TYR B 1 46 ? 3.602 0.102 -4.691 1 98.62 46 TYR B C 1
ATOM 1330 O O . TYR B 1 46 ? 2.424 -0.218 -4.871 1 98.62 46 TYR B O 1
ATOM 1338 N N . VAL B 1 47 ? 4.547 -0.061 -5.598 1 98.38 47 VAL B N 1
ATOM 1339 C CA . VAL B 1 47 ? 4.227 -0.439 -6.973 1 98.38 47 VAL B CA 1
ATOM 1340 C C . VAL B 1 47 ? 3.604 -1.832 -6.992 1 98.38 47 VAL B C 1
ATOM 1342 O O . VAL B 1 47 ? 2.609 -2.064 -7.684 1 98.38 47 VAL B O 1
ATOM 1345 N N . VAL B 1 48 ? 4.113 -2.725 -6.227 1 98.81 48 VAL B N 1
ATOM 1346 C CA . VAL B 1 48 ? 3.59 -4.086 -6.172 1 98.81 48 VAL B CA 1
ATOM 1347 C C . VAL B 1 48 ? 2.168 -4.066 -5.617 1 98.81 48 VAL B C 1
ATOM 1349 O O . VAL B 1 48 ? 1.271 -4.711 -6.168 1 98.81 48 VAL B O 1
ATOM 1352 N N . LEU B 1 49 ? 1.933 -3.252 -4.598 1 98.88 49 LEU B N 1
ATOM 1353 C CA . LEU B 1 49 ? 0.626 -3.168 -3.955 1 98.88 49 LEU B CA 1
ATOM 1354 C C . LEU B 1 49 ? -0.407 -2.564 -4.902 1 98.88 49 LEU B C 1
ATOM 1356 O O . LEU B 1 49 ? -1.525 -3.072 -5.012 1 98.88 49 LEU B O 1
ATOM 1360 N N . GLU B 1 50 ? 0.025 -1.517 -5.551 1 98.75 50 GLU B N 1
ATOM 1361 C CA . GLU B 1 50 ? -0.851 -0.87 -6.523 1 98.75 50 GLU B CA 1
ATOM 1362 C C . GLU B 1 50 ? -1.247 -1.836 -7.641 1 98.75 50 GLU B C 1
ATOM 1364 O O . GLU B 1 50 ? -2.424 -1.937 -7.988 1 98.75 50 GLU B O 1
ATOM 1369 N N . LYS B 1 51 ? -0.3 -2.586 -8.156 1 98.81 51 LYS B N 1
ATOM 1370 C CA . LYS B 1 51 ? -0.551 -3.494 -9.266 1 98.81 51 LYS B CA 1
ATOM 1371 C C . LYS B 1 51 ? -1.46 -4.645 -8.844 1 98.81 51 LYS B C 1
ATOM 1373 O O . LYS B 1 51 ? -2.293 -5.105 -9.633 1 98.81 51 LYS B O 1
ATOM 1378 N N . ILE B 1 52 ? -1.301 -5.082 -7.613 1 98.88 52 ILE B N 1
ATOM 1379 C CA . ILE B 1 52 ? -2.166 -6.152 -7.129 1 98.88 52 ILE B CA 1
ATOM 1380 C C . ILE B 1 52 ? -3.619 -5.68 -7.133 1 98.88 52 ILE B C 1
ATOM 1382 O O . ILE B 1 52 ? -4.496 -6.363 -7.664 1 98.88 52 ILE B O 1
ATOM 1386 N N . VAL B 1 53 ? -3.869 -4.535 -6.625 1 98.56 53 VAL B N 1
ATOM 1387 C CA . VAL B 1 53 ? -5.227 -4.023 -6.461 1 98.56 53 VAL B CA 1
ATOM 1388 C C . VAL B 1 53 ? -5.812 -3.666 -7.824 1 98.56 53 VAL B C 1
ATOM 1390 O O . VAL B 1 53 ? -7.008 -3.848 -8.062 1 98.56 53 VAL B O 1
ATOM 1393 N N . LEU B 1 54 ? -4.934 -3.264 -8.719 1 98.25 54 LEU B N 1
ATOM 1394 C CA . LEU B 1 54 ? -5.398 -2.908 -10.055 1 98.25 54 LEU B CA 1
ATOM 1395 C C . LEU B 1 54 ? -5.688 -4.156 -10.883 1 98.25 54 LEU B C 1
ATOM 1397 O O . LEU B 1 54 ? -6.625 -4.172 -11.68 1 98.25 54 LEU B O 1
ATOM 1401 N N . THR B 1 55 ? -4.859 -5.172 -10.719 1 98.25 55 THR B N 1
ATOM 1402 C CA . THR B 1 55 ? -4.965 -6.379 -11.531 1 98.25 55 THR B CA 1
ATOM 1403 C C . THR B 1 55 ? -6.098 -7.27 -11.039 1 98.25 55 THR B C 1
ATOM 1405 O O . THR B 1 55 ? -6.816 -7.875 -11.836 1 98.25 55 THR B O 1
ATOM 1408 N N . PHE B 1 56 ? -6.242 -7.316 -9.734 1 97.44 56 PHE B N 1
ATOM 1409 C CA . PHE B 1 56 ? -7.281 -8.125 -9.109 1 97.44 56 PHE B CA 1
ATOM 1410 C C . PHE B 1 56 ? -8.305 -7.242 -8.406 1 97.44 56 PHE B C 1
ATOM 1412 O O . PHE B 1 56 ? -8.219 -7.023 -7.199 1 97.44 56 PHE B O 1
ATOM 1419 N N . ASP B 1 57 ? -9.281 -6.875 -9.109 1 93.19 57 ASP B N 1
ATOM 1420 C CA . ASP B 1 57 ? -10.203 -5.812 -8.719 1 93.19 57 ASP B CA 1
ATOM 1421 C C . ASP B 1 57 ? -11.039 -6.227 -7.512 1 93.19 57 ASP B C 1
ATOM 1423 O O . ASP B 1 57 ? -11.531 -5.375 -6.77 1 93.19 57 ASP B O 1
ATOM 1427 N N . ASN B 1 58 ? -11.141 -7.496 -7.328 1 95.62 58 ASN B N 1
ATOM 1428 C CA . ASN B 1 58 ? -11.977 -7.973 -6.23 1 95.62 58 ASN B CA 1
ATOM 1429 C C . ASN B 1 58 ? -11.195 -8.055 -4.922 1 95.62 58 ASN B C 1
ATOM 1431 O O . ASN B 1 58 ? -11.773 -8.305 -3.863 1 95.62 58 ASN B O 1
ATOM 1435 N N . VAL B 1 59 ? -9.945 -7.797 -5.008 1 97.94 59 VAL B N 1
ATOM 1436 C CA . VAL B 1 59 ? -9.141 -7.82 -3.789 1 97.94 59 VAL B CA 1
ATOM 1437 C C . VAL B 1 59 ? -9.414 -6.57 -2.963 1 97.94 59 VAL B C 1
ATOM 1439 O O . VAL B 1 59 ? -9.352 -5.449 -3.477 1 97.94 59 VAL B O 1
ATOM 1442 N N . ASN B 1 60 ? -9.758 -6.801 -1.732 1 97.88 60 ASN B N 1
ATOM 1443 C CA . ASN B 1 60 ? -9.969 -5.703 -0.794 1 97.88 60 ASN B CA 1
ATOM 1444 C C . ASN B 1 60 ? -8.648 -5.059 -0.38 1 97.88 60 ASN B C 1
ATOM 1446 O O . ASN B 1 60 ? -7.848 -5.672 0.325 1 97.88 60 ASN B O 1
ATOM 1450 N N . ALA B 1 61 ? -8.484 -3.832 -0.79 1 98.5 61 ALA B N 1
ATOM 1451 C CA . ALA B 1 61 ? -7.23 -3.129 -0.542 1 98.5 61 ALA B CA 1
ATOM 1452 C C . ALA B 1 61 ? -6.992 -2.939 0.954 1 98.5 61 ALA B C 1
ATOM 1454 O O . ALA B 1 61 ? -5.852 -2.988 1.42 1 98.5 61 ALA B O 1
ATOM 1455 N N . LYS B 1 62 ? -8.016 -2.686 1.716 1 98.12 62 LYS B N 1
ATOM 1456 C CA . LYS B 1 62 ? -7.875 -2.535 3.162 1 98.12 62 LYS B CA 1
ATOM 1457 C C . LYS B 1 62 ? -7.375 -3.826 3.803 1 98.12 62 LYS B C 1
ATOM 1459 O O . LYS B 1 62 ? -6.469 -3.799 4.637 1 98.12 62 LYS B O 1
ATOM 1464 N N . TRP B 1 63 ? -7.973 -4.93 3.436 1 98.31 63 TRP B N 1
ATOM 1465 C CA . TRP B 1 63 ? -7.508 -6.223 3.926 1 98.31 63 TRP B CA 1
ATOM 1466 C C . TRP B 1 63 ? -6.047 -6.453 3.549 1 98.31 63 TRP B C 1
ATOM 1468 O O . TRP B 1 63 ? -5.246 -6.883 4.379 1 98.31 63 TRP B O 1
ATOM 1478 N N . LEU B 1 64 ? -5.734 -6.113 2.299 1 98.75 64 LEU B N 1
ATOM 1479 C CA . LEU B 1 64 ? -4.371 -6.324 1.819 1 98.75 64 LEU B CA 1
ATOM 1480 C C . LEU B 1 64 ? -3.371 -5.543 2.668 1 98.75 64 LEU B C 1
ATOM 1482 O O . LEU B 1 64 ? -2.346 -6.09 3.084 1 98.75 64 LEU B O 1
ATOM 1486 N N . LEU B 1 65 ? -3.725 -4.34 2.979 1 98.75 65 LEU B N 1
ATOM 1487 C CA . LEU B 1 65 ? -2.797 -3.459 3.682 1 98.75 65 LEU B CA 1
ATOM 1488 C C . LEU B 1 65 ? -2.775 -3.771 5.176 1 98.75 65 LEU B C 1
ATOM 1490 O O . LEU B 1 65 ? -1.731 -3.664 5.82 1 98.75 65 LEU B O 1
ATOM 1494 N N . THR B 1 66 ? -3.932 -4.219 5.738 1 98.38 66 THR B N 1
ATOM 1495 C CA . THR B 1 66 ? -4.023 -4.156 7.191 1 98.38 66 THR B CA 1
ATOM 1496 C C . THR B 1 66 ? -4.363 -5.527 7.77 1 98.38 66 THR B C 1
ATOM 1498 O O . THR B 1 66 ? -4.207 -5.754 8.977 1 98.38 66 THR B O 1
ATOM 1501 N N . GLY B 1 67 ? -4.93 -6.359 6.914 1 98.25 67 GLY B N 1
ATOM 1502 C CA . GLY B 1 67 ? -5.426 -7.641 7.391 1 98.25 67 GLY B CA 1
ATOM 1503 C C . GLY B 1 67 ? -6.824 -7.559 7.973 1 98.25 67 GLY B C 1
ATOM 1504 O O . GLY B 1 67 ? -7.387 -8.57 8.398 1 98.25 67 GLY B O 1
ATOM 1505 N N . LYS B 1 68 ? -7.395 -6.367 7.965 1 96.62 68 LYS B N 1
ATOM 1506 C CA . LYS B 1 68 ? -8.742 -6.176 8.5 1 96.62 68 LYS B CA 1
ATOM 1507 C C . LYS B 1 68 ? -9.781 -6.145 7.387 1 96.62 68 LYS B C 1
ATOM 1509 O O . LYS B 1 68 ? -9.492 -5.684 6.281 1 96.62 68 LYS B O 1
ATOM 1514 N N . GLY B 1 69 ? -11.008 -6.637 7.715 1 94.31 69 GLY B N 1
ATOM 1515 C CA . GLY B 1 69 ? -12.086 -6.637 6.738 1 94.31 69 GLY B CA 1
ATOM 1516 C C . GLY B 1 69 ? -12.133 -7.902 5.902 1 94.31 69 GLY B C 1
ATOM 1517 O O . GLY B 1 69 ? -11.406 -8.859 6.176 1 94.31 69 GLY B O 1
ATOM 1518 N N . GLU B 1 70 ? -13 -7.891 4.871 1 96 70 GLU B N 1
ATOM 1519 C CA . GLU B 1 70 ? -13.133 -9.039 3.982 1 96 70 GLU B CA 1
ATOM 1520 C C . GLU B 1 70 ? -11.992 -9.094 2.969 1 96 70 GLU B C 1
ATOM 1522 O O . GLU B 1 70 ? -11.531 -8.055 2.498 1 96 70 GLU B O 1
ATOM 1527 N N . LYS B 1 71 ? -11.633 -10.227 2.635 1 97.12 71 LYS B N 1
ATOM 1528 C CA . LYS B 1 71 ? -10.516 -10.43 1.711 1 97.12 71 LYS B CA 1
ATOM 1529 C C . LYS B 1 71 ? -10.859 -9.906 0.318 1 97.12 71 LYS B C 1
ATOM 1531 O O . LYS B 1 71 ? -10 -9.367 -0.376 1 97.12 71 LYS B O 1
ATOM 1536 N N . TYR B 1 72 ? -12.219 -10.086 0.014 1 96.38 72 TYR B N 1
ATOM 1537 C CA . TYR B 1 72 ? -12.656 -9.711 -1.327 1 96.38 72 TYR B CA 1
ATOM 1538 C C . TYR B 1 72 ? -13.805 -8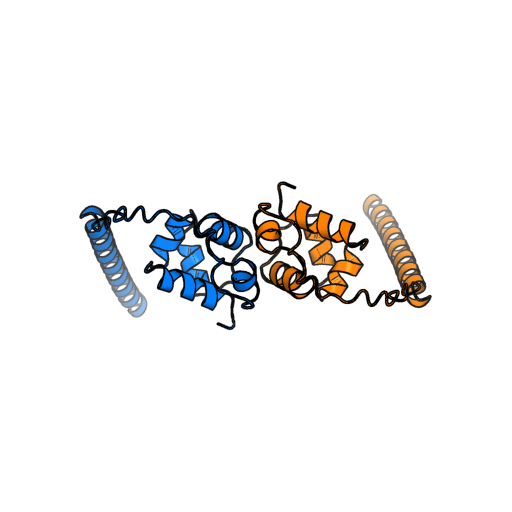.719 -1.27 1 96.38 72 TYR B C 1
ATOM 1540 O O . TYR B 1 72 ? -14.625 -8.758 -0.345 1 96.38 72 TYR B O 1
ATOM 1548 N N . THR B 1 73 ? -13.797 -7.801 -2.164 1 91.62 73 THR B N 1
ATOM 1549 C CA . THR B 1 73 ? -14.922 -6.875 -2.275 1 91.62 73 THR B CA 1
ATOM 1550 C C . THR B 1 73 ? -16.094 -7.523 -3.016 1 91.62 73 THR B C 1
ATOM 1552 O O . THR B 1 73 ? -15.883 -8.406 -3.852 1 91.62 73 THR B O 1
ATOM 1555 N N . ARG B 1 74 ? -17.281 -7.371 -2.523 1 72.75 74 ARG B N 1
ATOM 1556 C CA . ARG B 1 74 ? -18.469 -7.965 -3.131 1 72.75 74 ARG B CA 1
ATOM 1557 C C . ARG B 1 74 ? -18.672 -7.438 -4.547 1 72.75 74 ARG B C 1
ATOM 1559 O O . ARG B 1 74 ? -18.484 -6.246 -4.805 1 72.75 74 ARG B O 1
ATOM 1566 N N . ALA B 1 75 ? -18.312 -8.258 -5.508 1 56.72 75 ALA B N 1
ATOM 1567 C CA . ALA B 1 75 ? -18.656 -7.871 -6.879 1 56.72 75 ALA B CA 1
ATOM 1568 C C . ALA B 1 75 ? -20.016 -7.191 -6.941 1 56.72 75 ALA B C 1
ATOM 1570 O O . ALA B 1 75 ? -20.922 -7.52 -6.16 1 56.72 75 ALA B O 1
ATOM 1571 N N . ALA B 1 76 ? -20.094 -6 -7.395 1 44.5 76 ALA B N 1
ATOM 1572 C CA . ALA B 1 76 ? -21.469 -5.781 -7.805 1 44.5 76 ALA B CA 1
ATOM 1573 C C . ALA B 1 76 ? -22.031 -7.008 -8.523 1 44.5 76 ALA B C 1
ATOM 1575 O O . ALA B 1 76 ? -21.406 -7.531 -9.445 1 44.5 76 ALA B O 1
ATOM 1576 N N . GLU B 1 77 ? -22.656 -7.902 -7.914 1 40.06 77 GLU B N 1
ATOM 1577 C CA . GLU B 1 77 ? -23.281 -9.109 -8.445 1 40.06 77 GLU B CA 1
ATOM 1578 C C . GLU B 1 77 ? -23.672 -8.93 -9.914 1 40.06 77 GLU B C 1
ATOM 1580 O O . GLU B 1 77 ? -24.438 -9.734 -10.461 1 40.06 77 GLU B O 1
ATOM 1585 N N . SER B 1 78 ? -23.469 -7.777 -10.602 1 39.41 78 SER B N 1
ATOM 1586 C CA . SER B 1 78 ? -24.031 -8.023 -11.93 1 39.41 78 SER B CA 1
ATOM 1587 C C . SER B 1 78 ? -23.203 -9.055 -12.688 1 39.41 78 SER B C 1
ATOM 1589 O O . SER B 1 78 ? -22.703 -8.781 -13.781 1 39.41 78 SER B O 1
ATOM 1591 N N . VAL B 1 79 ? -22.359 -9.633 -12.125 1 37.47 79 VAL B N 1
ATOM 1592 C CA . VAL B 1 79 ? -21.672 -10.539 -13.039 1 37.47 79 VAL B CA 1
ATOM 1593 C C . VAL B 1 79 ? -22.656 -11.578 -13.57 1 37.47 79 VAL B C 1
ATOM 1595 O O . VAL B 1 79 ? -23.312 -12.281 -12.797 1 37.47 79 VAL B O 1
ATOM 1598 N N . SER B 1 80 ? -23.391 -11.32 -14.703 1 35.88 80 SER B N 1
ATOM 1599 C CA . SER B 1 80 ? -23.844 -12.406 -15.555 1 35.88 80 SER B CA 1
ATOM 1600 C C . SER B 1 80 ? -22.797 -13.508 -15.664 1 35.88 80 SER B C 1
ATOM 1602 O O . SER B 1 80 ? -21.594 -13.227 -15.719 1 35.88 80 SER B O 1
ATOM 1604 N N . MET B 1 81 ? -23.062 -14.695 -15.164 1 34.56 81 MET B N 1
ATOM 1605 C CA . MET B 1 81 ? -22.422 -16 -15.18 1 34.56 81 MET B CA 1
ATOM 1606 C C . MET B 1 81 ? -21.734 -16.266 -16.516 1 34.56 81 MET B C 1
ATOM 1608 O O . MET B 1 81 ? -22.359 -16.828 -17.438 1 34.56 81 MET B O 1
ATOM 1612 N N . VAL B 1 82 ? -21.297 -15.289 -17.25 1 35.25 82 VAL B N 1
ATOM 1613 C CA . VAL B 1 82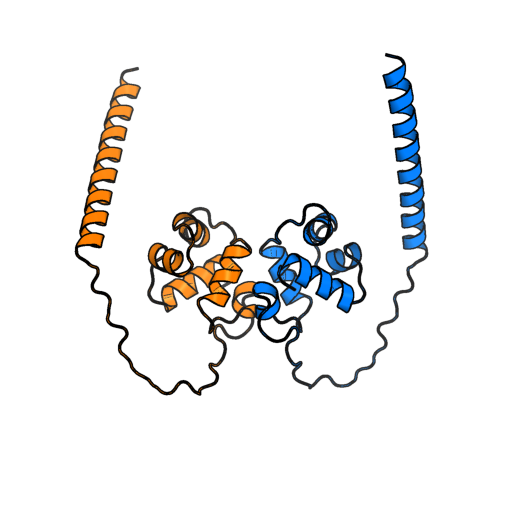 ? -20.656 -15.836 -18.453 1 35.25 82 VAL B CA 1
ATOM 1614 C C . VAL B 1 82 ? -19.578 -16.828 -18.047 1 35.25 82 VAL B C 1
ATOM 1616 O O . VAL B 1 82 ? -18.609 -16.469 -17.375 1 35.25 82 VAL B O 1
ATOM 1619 N N . ASN B 1 83 ? -19.922 -18.016 -17.703 1 34.88 83 ASN B N 1
ATOM 1620 C CA . ASN B 1 83 ? -19.109 -19.219 -17.594 1 34.88 83 ASN B CA 1
ATOM 1621 C C . ASN B 1 83 ? -18.078 -19.312 -18.719 1 34.88 83 ASN B C 1
ATOM 1623 O O . ASN B 1 83 ? -18.328 -19.953 -19.734 1 34.88 83 ASN B O 1
ATOM 1627 N N . ASP B 1 84 ? -17.672 -18.266 -19.344 1 34.94 84 ASP B N 1
ATOM 1628 C CA . ASP B 1 84 ? -16.734 -18.719 -20.359 1 34.94 84 ASP B CA 1
ATOM 1629 C C . ASP B 1 84 ? -15.531 -19.422 -19.734 1 34.94 84 ASP B C 1
ATOM 1631 O O . ASP B 1 84 ? -14.914 -18.906 -18.812 1 34.94 84 ASP B O 1
ATOM 1635 N N . PRO B 1 85 ? -15.5 -20.734 -19.75 1 33.62 85 PRO B N 1
ATOM 1636 C CA . PRO B 1 85 ? -14.352 -21.547 -19.328 1 33.62 85 PRO B CA 1
ATOM 1637 C C . PRO B 1 85 ? -13.016 -20.953 -19.766 1 33.62 85 PRO B C 1
ATOM 1639 O O . PRO B 1 85 ? -12.859 -20.578 -20.922 1 33.62 85 PRO B O 1
ATOM 1642 N N . LEU B 1 86 ? -12.516 -20.078 -19.047 1 35.38 86 LEU B N 1
ATOM 1643 C CA . LEU B 1 86 ? -11.164 -19.625 -19.375 1 35.38 86 LEU B CA 1
ATOM 1644 C C . LEU B 1 86 ? -10.32 -20.797 -19.891 1 35.38 86 LEU B C 1
ATOM 1646 O O . LEU B 1 86 ? -10.273 -21.859 -19.266 1 35.38 86 LEU B O 1
ATOM 1650 N N . PRO B 1 87 ? -10.141 -20.938 -21.203 1 34.62 87 PRO B N 1
ATOM 1651 C CA . PRO B 1 87 ? -9.32 -22.016 -21.734 1 34.62 87 PRO B CA 1
ATOM 1652 C C . PRO B 1 87 ? -8.055 -22.25 -20.906 1 34.62 87 PRO B C 1
ATOM 1654 O O . PRO B 1 87 ? -7.438 -21.297 -20.422 1 34.62 87 PRO B O 1
ATOM 1657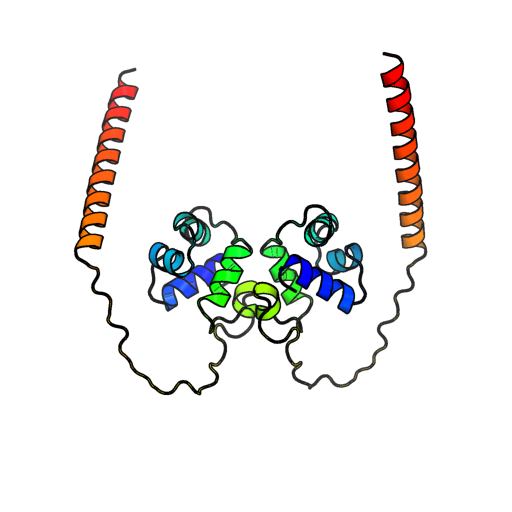 N N . VAL B 1 88 ? -8.102 -23.266 -20.125 1 34.03 88 VAL B N 1
ATOM 1658 C CA . VAL B 1 88 ? -6.914 -23.812 -19.484 1 34.03 88 VAL B CA 1
ATOM 1659 C C . VAL B 1 88 ? -5.723 -23.719 -20.438 1 34.03 88 VAL B C 1
ATOM 1661 O O . VAL B 1 88 ? -5.723 -24.312 -21.516 1 34.03 88 VAL B O 1
ATOM 1664 N N . TYR B 1 89 ? -5.137 -22.562 -20.531 1 33.38 89 TYR B N 1
ATOM 1665 C CA . TYR B 1 89 ? -3.912 -22.453 -21.312 1 33.38 89 TYR B CA 1
ATOM 1666 C C . TYR B 1 89 ? -2.98 -23.641 -21.031 1 33.38 89 TYR B C 1
ATOM 1668 O O . TYR B 1 89 ? -2.672 -23.922 -19.875 1 33.38 89 TYR B O 1
ATOM 1676 N N . GLU B 1 90 ? -3.152 -24.75 -21.75 1 33.31 90 GLU B N 1
ATOM 1677 C CA . GLU B 1 90 ? -2.174 -25.828 -21.859 1 33.31 90 GLU B CA 1
ATOM 1678 C C . GLU B 1 90 ? -0.751 -25.281 -21.906 1 33.31 90 GLU B C 1
ATOM 1680 O O . GLU B 1 90 ? -0.497 -24.25 -22.531 1 33.31 90 GLU B O 1
ATOM 1685 N N . LYS B 1 91 ? -0.164 -25.469 -20.844 1 37.84 91 LYS B N 1
ATOM 1686 C CA . LYS B 1 91 ? 1.267 -25.172 -20.781 1 37.84 91 LYS B CA 1
ATOM 1687 C C . LYS B 1 91 ? 1.937 -25.438 -22.141 1 37.84 91 LYS B C 1
ATOM 1689 O O . LYS B 1 91 ? 1.839 -26.531 -22.672 1 37.84 91 LYS B O 1
ATOM 1694 N N . SER B 1 92 ? 2.023 -24.453 -22.984 1 37.72 92 SER B N 1
ATOM 1695 C CA . SER B 1 92 ? 2.621 -24.656 -24.312 1 37.72 92 SER B CA 1
ATOM 1696 C C . SER B 1 92 ? 3.973 -25.359 -24.203 1 37.72 92 SER B C 1
ATOM 1698 O O . SER B 1 92 ? 4.629 -25.297 -23.156 1 37.72 92 SER B O 1
ATOM 1700 N N . ALA B 1 93 ? 4.219 -26.297 -25.078 1 39.16 93 ALA B N 1
ATOM 1701 C CA . ALA B 1 93 ? 5.441 -27.078 -25.266 1 39.16 93 ALA B CA 1
ATOM 1702 C C . ALA B 1 93 ? 6.676 -26.188 -25.094 1 39.16 93 ALA B C 1
ATOM 1704 O O . ALA B 1 93 ? 7.703 -26.641 -24.578 1 39.16 93 ALA B O 1
ATOM 1705 N N . LYS B 1 94 ? 6.398 -24.953 -25.391 1 46.66 94 LYS B N 1
ATOM 1706 C CA . LYS B 1 94 ? 7.539 -24.047 -25.328 1 46.66 94 LYS B CA 1
ATOM 1707 C C . LYS B 1 94 ? 7.957 -23.781 -23.891 1 46.66 94 LYS B C 1
ATOM 1709 O O . LYS B 1 94 ? 9.141 -23.625 -23.594 1 46.66 94 LYS B O 1
ATOM 1714 N N . GLU B 1 95 ? 6.992 -23.656 -23.016 1 45.44 95 GLU B N 1
ATOM 1715 C CA . GLU B 1 95 ? 7.312 -23.422 -21.609 1 45.44 95 GLU B CA 1
ATOM 1716 C C . GLU B 1 95 ? 8.023 -24.625 -21 1 45.44 95 GLU B C 1
ATOM 1718 O O . GLU B 1 95 ? 8.961 -24.453 -20.219 1 45.44 95 GLU B O 1
ATOM 1723 N N . ILE B 1 96 ? 7.582 -25.734 -21.391 1 49.5 96 ILE B N 1
ATOM 1724 C CA . ILE B 1 96 ? 8.266 -26.953 -20.953 1 49.5 96 ILE B CA 1
ATOM 1725 C C . ILE B 1 96 ? 9.695 -26.953 -21.484 1 49.5 96 ILE B C 1
ATOM 1727 O O . ILE B 1 96 ? 10.633 -27.297 -20.75 1 49.5 96 ILE B O 1
ATOM 1731 N N . SER B 1 97 ? 9.812 -26.484 -22.719 1 50.84 97 SER B N 1
ATOM 1732 C CA . SER B 1 97 ? 11.148 -26.484 -23.312 1 50.84 97 SER B CA 1
ATOM 1733 C C . SER B 1 97 ? 12.078 -25.516 -22.578 1 50.84 97 SER B C 1
ATOM 1735 O O . SER B 1 97 ? 13.242 -25.828 -22.328 1 50.84 97 SER B O 1
ATOM 1737 N N . LEU B 1 98 ? 11.43 -24.422 -22.156 1 48.09 98 LEU B N 1
ATOM 1738 C CA . LEU B 1 98 ? 12.242 -23.438 -21.469 1 48.09 98 LEU B CA 1
ATOM 1739 C C . LEU B 1 98 ? 12.625 -23.922 -20.078 1 48.09 98 LEU B C 1
ATOM 1741 O O . LEU B 1 98 ? 13.75 -23.719 -19.625 1 48.09 98 LEU B O 1
ATOM 1745 N N . GLU B 1 99 ? 11.695 -24.641 -19.5 1 50.94 99 GLU B N 1
ATOM 1746 C CA . GLU B 1 99 ? 12 -25.234 -18.203 1 50.94 99 GLU B CA 1
ATOM 1747 C C . GLU B 1 99 ? 13.109 -26.281 -18.312 1 50.94 99 GLU B C 1
ATOM 1749 O O . GLU B 1 99 ? 13.992 -26.344 -17.469 1 50.94 99 GLU B O 1
ATOM 1754 N N . ASN B 1 100 ? 12.961 -26.953 -19.422 1 53.69 100 ASN B N 1
ATOM 1755 C CA . ASN B 1 100 ? 14 -27.953 -19.641 1 53.69 100 ASN B CA 1
ATOM 1756 C C . ASN B 1 100 ? 15.367 -27.312 -19.844 1 53.69 100 ASN B C 1
ATOM 175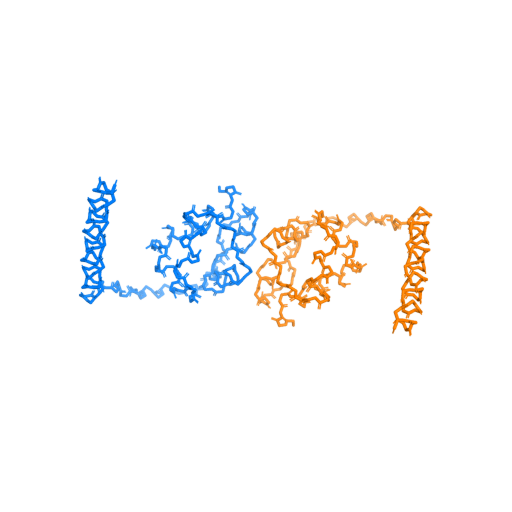8 O O . ASN B 1 100 ? 16.375 -27.828 -19.375 1 53.69 100 ASN B O 1
ATOM 1762 N N . GLU B 1 101 ? 15.273 -26.141 -20.547 1 54.53 101 GLU B N 1
ATOM 1763 C CA . GLU B 1 101 ? 16.531 -25.422 -20.766 1 54.53 101 GLU B CA 1
ATOM 1764 C C . GLU B 1 101 ? 17.078 -24.891 -19.453 1 54.53 101 GLU B C 1
ATOM 1766 O O . GLU B 1 101 ? 18.297 -24.922 -19.234 1 54.53 101 GLU B O 1
ATOM 1771 N N . ILE B 1 102 ? 16.094 -24.594 -18.562 1 50.47 102 ILE B N 1
ATOM 1772 C CA . ILE B 1 102 ? 16.516 -24.062 -17.266 1 50.47 102 ILE B CA 1
ATOM 1773 C C . ILE B 1 102 ? 17.109 -25.172 -16.422 1 50.47 102 ILE B C 1
ATOM 1775 O O . ILE B 1 102 ? 18.141 -24.984 -15.766 1 50.47 102 ILE B O 1
ATOM 1779 N N . ILE B 1 103 ? 16.469 -26.266 -16.562 1 55.06 103 ILE B N 1
ATOM 1780 C CA . ILE B 1 103 ? 16.984 -27.438 -15.859 1 55.06 103 ILE B CA 1
ATOM 1781 C C . ILE B 1 103 ? 18.391 -27.75 -16.344 1 55.06 103 ILE B C 1
ATOM 1783 O O . ILE B 1 103 ? 19.281 -28.016 -15.539 1 55.06 103 ILE B O 1
ATOM 1787 N N . ASN B 1 104 ? 18.531 -27.641 -17.656 1 56.91 104 ASN B N 1
ATOM 1788 C CA . ASN B 1 104 ? 19.828 -27.938 -18.266 1 56.91 104 ASN B CA 1
ATOM 1789 C C . ASN B 1 104 ? 20.891 -26.938 -17.828 1 56.91 104 ASN B C 1
ATOM 1791 O O . ASN B 1 104 ? 22.031 -27.312 -17.547 1 56.91 104 ASN B O 1
ATOM 1795 N N . LEU B 1 105 ? 20.406 -25.703 -17.672 1 52.78 105 LEU B N 1
ATOM 1796 C CA . LEU B 1 105 ? 21.344 -24.641 -17.312 1 52.78 105 LEU B CA 1
ATOM 1797 C C . LEU B 1 105 ? 21.75 -24.766 -15.844 1 52.78 105 LEU B C 1
ATOM 1799 O O . LEU B 1 105 ? 22.922 -24.594 -15.5 1 52.78 105 LEU B O 1
ATOM 1803 N N . LYS B 1 106 ? 20.891 -25.219 -15.031 1 60.28 106 LYS B N 1
ATOM 1804 C CA . LYS B 1 106 ? 21.188 -25.406 -13.609 1 60.28 106 LYS B CA 1
ATOM 1805 C C . LYS B 1 106 ? 22.141 -26.594 -13.398 1 60.28 106 LYS B C 1
ATOM 1807 O O . LYS B 1 106 ? 23.031 -26.531 -12.547 1 60.28 106 LYS B O 1
ATOM 1812 N N . GLY B 1 107 ? 21.797 -27.5 -14.234 1 53.31 107 GLY B N 1
ATOM 1813 C CA . GLY B 1 107 ? 22.719 -28.625 -14.219 1 53.31 107 GLY B CA 1
ATOM 1814 C C . GLY B 1 107 ? 24.141 -28.234 -14.555 1 53.31 107 GLY B C 1
ATOM 1815 O O . GLY B 1 107 ? 25.094 -28.703 -13.922 1 53.31 107 GLY B O 1
ATOM 1816 N N . GLN B 1 108 ? 24.234 -27.344 -15.508 1 56.09 108 GLN B N 1
ATOM 1817 C CA . GLN B 1 108 ? 25.547 -26.859 -15.93 1 56.09 108 GLN B CA 1
ATOM 1818 C C . GLN B 1 108 ? 26.219 -26.062 -14.82 1 56.09 108 GLN B C 1
ATOM 1820 O O . GLN B 1 108 ? 27.438 -26.172 -14.617 1 56.09 108 GLN B O 1
ATOM 1825 N N . ILE B 1 109 ? 25.391 -25.359 -14.148 1 50.88 109 ILE B N 1
ATOM 1826 C CA . ILE B 1 109 ? 25.891 -24.516 -13.078 1 50.88 109 ILE B CA 1
ATOM 1827 C C . ILE B 1 109 ? 26.422 -25.391 -11.938 1 50.88 109 ILE B C 1
ATOM 1829 O O . ILE B 1 109 ? 27.5 -25.141 -11.391 1 50.88 109 ILE B O 1
ATOM 1833 N N . GLU B 1 110 ? 25.641 -26.359 -11.664 1 62.25 110 GLU B N 1
ATOM 1834 C CA . GLU B 1 110 ? 26.078 -27.281 -10.625 1 62.25 110 GLU B CA 1
ATOM 1835 C C . GLU B 1 110 ? 27.391 -27.953 -11.008 1 62.25 110 GLU B C 1
ATOM 1837 O O . GLU B 1 110 ? 28.266 -28.141 -10.156 1 62.25 110 GLU B O 1
ATOM 1842 N N . ALA B 1 111 ? 27.531 -28.25 -12.305 1 57.91 111 ALA B N 1
ATOM 1843 C CA . ALA B 1 111 ? 28.75 -28.875 -12.812 1 57.91 111 ALA B CA 1
ATOM 1844 C C . ALA B 1 111 ? 29.953 -27.922 -12.68 1 57.91 111 ALA B C 1
ATOM 1846 O O . ALA B 1 111 ? 31.047 -28.344 -12.297 1 57.91 111 ALA B O 1
ATOM 1847 N N . TYR B 1 112 ? 29.609 -26.672 -12.852 1 53.72 112 TYR B N 1
ATOM 1848 C CA . TYR B 1 112 ? 30.672 -25.688 -12.727 1 53.72 112 TYR B CA 1
ATOM 1849 C C . TYR B 1 112 ? 31.109 -25.516 -11.281 1 53.72 112 TYR B C 1
ATOM 1851 O O . TYR B 1 112 ? 32.312 -25.406 -10.992 1 53.72 112 TYR B O 1
ATOM 1859 N N . LYS B 1 113 ? 30.219 -25.578 -10.445 1 56.69 113 LYS B N 1
ATOM 1860 C CA . LYS B 1 113 ? 30.484 -25.484 -9.016 1 56.69 113 LYS B CA 1
ATOM 1861 C C . LYS B 1 113 ? 31.344 -26.656 -8.539 1 56.69 113 LYS B C 1
ATOM 1863 O O . LYS B 1 113 ? 32.25 -26.469 -7.734 1 56.69 113 LYS B O 1
ATOM 1868 N N . ASN B 1 114 ? 30.984 -27.719 -9.008 1 59.12 114 ASN B N 1
ATOM 1869 C CA . ASN B 1 114 ? 31.75 -28.922 -8.641 1 59.12 114 ASN B CA 1
ATOM 1870 C C . ASN B 1 114 ? 33.219 -28.812 -9.102 1 59.12 114 ASN B C 1
ATOM 1872 O O . ASN B 1 114 ? 34.125 -29.203 -8.375 1 59.12 114 ASN B O 1
ATOM 1876 N N . VAL B 1 115 ? 33.375 -28.203 -10.242 1 58.03 115 VAL B N 1
ATOM 1877 C CA . VAL B 1 115 ? 34.688 -28.047 -10.812 1 58.03 115 VAL B CA 1
ATOM 1878 C C . VAL B 1 115 ? 35.5 -27.047 -9.992 1 58.03 115 VAL B C 1
ATOM 1880 O O . VAL B 1 115 ? 36.688 -27.266 -9.727 1 58.03 115 VAL B O 1
ATOM 1883 N N . ILE B 1 116 ? 34.781 -26.062 -9.516 1 54.22 116 ILE B N 1
ATOM 1884 C CA . ILE B 1 116 ? 35.438 -25.016 -8.734 1 54.22 116 ILE B CA 1
ATOM 1885 C C . ILE B 1 116 ? 35.844 -25.578 -7.371 1 54.22 116 ILE B C 1
ATOM 1887 O O . ILE B 1 116 ? 36.969 -25.312 -6.898 1 54.22 116 ILE B O 1
ATOM 1891 N N . THR B 1 117 ? 34.969 -26.234 -6.773 1 58.66 117 THR B N 1
ATOM 1892 C CA . THR B 1 117 ? 35.281 -26.859 -5.496 1 58.66 117 THR B CA 1
ATOM 1893 C C . THR B 1 117 ? 36.5 -27.781 -5.629 1 58.66 117 THR B C 1
ATOM 1895 O O . THR B 1 117 ? 37.375 -27.797 -4.758 1 58.66 117 THR B O 1
ATOM 1898 N N . SER B 1 118 ? 36.594 -28.469 -6.719 1 58.56 118 SER B N 1
ATOM 1899 C CA . SER B 1 118 ? 37.688 -29.406 -6.938 1 58.56 118 SER B CA 1
ATOM 1900 C C . SER B 1 118 ? 39 -28.672 -7.133 1 58.56 118 SER B C 1
ATOM 1902 O O . SER B 1 118 ? 40.062 -29.141 -6.707 1 58.56 118 SER B O 1
ATOM 1904 N N . LEU B 1 119 ? 38.844 -27.453 -7.699 1 54.66 119 LEU B N 1
ATOM 1905 C CA . LEU B 1 119 ? 40.062 -26.688 -7.945 1 54.66 119 LEU B CA 1
ATOM 1906 C C . LEU B 1 119 ? 40.562 -26.016 -6.664 1 54.66 119 LEU B C 1
ATOM 1908 O O . LEU B 1 119 ? 41.781 -25.906 -6.445 1 54.66 119 LEU B O 1
ATOM 1912 N N . SER B 1 120 ? 39.719 -25.547 -5.859 1 55.69 120 SER B N 1
ATOM 1913 C CA . SER B 1 120 ? 40.062 -24.906 -4.605 1 55.69 120 SER B CA 1
ATOM 1914 C C . SER B 1 120 ? 40.688 -25.906 -3.623 1 55.69 120 SER B C 1
ATOM 1916 O O . SER B 1 120 ? 41.406 -25.531 -2.703 1 55.69 120 SER B O 1
ATOM 1918 N N . ALA B 1 121 ? 40.281 -27.125 -3.652 1 54 121 ALA B N 1
ATOM 1919 C CA . ALA B 1 121 ? 40.938 -28.125 -2.789 1 54 121 ALA B CA 1
ATOM 1920 C C . ALA B 1 121 ? 42.375 -28.375 -3.201 1 54 121 ALA B C 1
ATOM 1922 O O . ALA B 1 121 ? 43.188 -28.844 -2.402 1 54 121 ALA B O 1
ATOM 1923 N N . LYS B 1 122 ? 42.625 -28.141 -4.434 1 54.72 122 LYS B N 1
ATOM 1924 C CA . LYS B 1 122 ? 44.031 -28.406 -4.84 1 54.72 122 LYS B CA 1
ATOM 1925 C C . LYS B 1 122 ? 44.938 -27.234 -4.492 1 54.72 122 LYS B C 1
ATOM 1927 O O . LYS B 1 122 ? 46.156 -27.391 -4.426 1 54.72 122 LYS B O 1
ATOM 1932 N N . GLN B 1 123 ? 44.281 -26.078 -4.066 1 42.22 123 GLN B N 1
ATOM 1933 C CA . GLN B 1 123 ? 45.281 -25.094 -3.598 1 42.22 123 GLN B CA 1
ATOM 1934 C C . GLN B 1 123 ? 45.562 -25.281 -2.113 1 42.22 123 GLN B C 1
ATOM 1936 O O . GLN B 1 123 ? 44.656 -25.609 -1.33 1 42.22 123 GLN B O 1
#

Nearest PDB structures (foldseek):
  3qq6-assembly1_A  TM=8.075E-01  e=1.508E-02  Bacillus subtilis
  3zkc-assembly1_B  TM=8.479E-01  e=8.844E-02  Bacillus subtilis subsp. subtilis str. 168
  7t5u-assembly1_A  TM=7.391E-01  e=9.951E-02  Escherichia coli
  5j9i-assembly1_B  TM=6.959E-01  e=2.876E-01  Vibrio cholerae
  5j9i-assembly2_C  TM=7.113E-01  e=6.964E-01  Vibrio cholerae

Sequence (246 aa):
MKSVNERIKFLIEELNLNSRAFSLKLGVDPTIIHNIISGRMSMPSYVVLEKIVLTFDNVNAKWLLTGKGEKYTRAAESVSMVNDPLPVYEKSAKEISLENEIINLKGQIEAYKNVITSLSAKQMKSVNERIKFLIEELNLNSRAFSLKLGVDPTIIHNIISGRMSMPSYVVLEKIVLTFDNVNAKWLLTGKGEKYTRAAESVSMVNDPLPVYEKSAKEISLENEIINLKGQIEAYKNVITSLSAKQ

pLDDT: mean 76.95, std 25.1, range [32.62, 98.88]

Foldseek 3Di:
DQDLLVLLVVVCVVVVHDLQVVCVLLVHDSVLSCCCNHDVVDDDDPSSLVSVCVSQVQADSCCSVGVDDDRGHPPPPPPPPPVPPPPPPDPPPVNVVVVVVVVVVVVVVVVVVVVVVVVVVVD/DQDLLVLLVVVCVVVVHDLQVVCVLLVHDSVLSCCCNHDVVDDDDPSSLVSVCVSQVQADSCCSVGVDDDRGHPPPPPPPPPVPPPPPPDPPPVNVVVVVVVVVVVVVVVVVVVVVVVVVVVD

Radius of gyration: 26.18 Å; Cα contacts (8 Å, |Δi|>4): 212; chains: 2; bounding box: 70×64×50 Å

InterPro domains:
  IPR001387 Cro/C1-type, helix-turn-helix domain [PF12844] (5-70)
  IPR001387 Cro/C1-type, helix-turn-helix domain [PS50943] (8-64)
  IPR001387 Cro/C1-type, helix-turn-helix domain [cd00093] (6-64)
  IPR010982 Lambda repressor-like, DNA-binding domain superfamily [G3DSA:1.10.260.40] (3-73)
  IPR010982 Lambda repressor-like, DNA-binding domain superfamily [SSF47413] (2-70)